Protein AF-0000000067460782 (afdb_homodimer)

InterPro domains:
  IPR000545 Lactalbumin [PR00136] (43-54)
  IPR000545 Lactalbumin [PR00136] (90-101)
  IPR000545 Lactalbumin [PR00136] (111-120)
  IPR000545 Lactalbumin [PR00136] (123-131)
  IPR001916 Glycoside hydrolase, family 22 [PF00062] (37-132)
  IPR001916 Glycoside hydrolase, family 22 [PR00135] (59-75)
  IPR001916 Glycoside hydrolase, family 22 [PR00135] (83-92)
  IPR001916 Glycoside hydrolase, family 22 [PR00135] (93-108)
  IPR001916 Glycoside hydrolase, family 22 [PR00135] (112-123)
  IPR001916 Glycoside hydrolase, family 22 [PS51348] (13-135)
  IPR001916 Glycoside hydrolase, family 22 [PTHR11407] (36-131)
  IPR001916 Glycoside hydrolase, family 22 [SM00263] (33-133)
  IPR019799 Glycoside hydrolase family 22 domain [PS00128] (85-103)
  IPR023346 Lysozyme-like domain superfamily [SSF53955] (36-133)

Radius of gyration: 18.87 Å; Cα contacts (8 Å, |Δi|>4): 427; chains: 2; bounding box: 47×50×51 Å

Secondary structure (DSSP, 8-state):
-----S----HHHHHHHHHHHHHTTT-SSS-THHHHHHHHHHHHHHTT-TT-EEEETTEEEETTTTEETTTT-B-SSSS----TT-SBGGGGGSS--HHHHHHHHHHHHHH-GGGSTTHHHHHSS--GGG-----/-----S----HHHHHHHHHHHHHTTT-SSS-HHHHHHHHHHHHHHHTT-TT-EEEETTEEEETTTTEETTTT-B-SSSS----TT-SBGGGGGSS--HHHHHHHHHHHHHH-GGGSTTHHHHHSS--GGG-----

Organism: Equus caballus (NCBI:txid9796)

Nearest PDB structures (foldseek):
  1a4v-assembly1_A  TM=9.373E-01  e=2.673E-13  Homo sapiens
  1alc-assembly1_A  TM=9.508E-01  e=1.016E-12  Papio cynocephalus
  1hfx-assembly1_A  TM=8.575E-01  e=7.029E-14  Cavia porcellus
  1hmk-assembly1_A  TM=9.147E-01  e=9.000E-13  Capra hircus
  1nhe-assembly1_A  TM=8.795E-01  e=1.080E-12  Mus musculus

Structure (mmCIF, N/CA/C/O backbone):
data_AF-0000000067460782-model_v1
#
loop_
_entity.id
_entity.type
_entity.pdbx_description
1 polymer 'Lactose synthase B protein'
#
loop_
_atom_site.group_PDB
_atom_site.id
_atom_site.type_symbol
_atom_site.label_atom_id
_atom_site.label_alt_id
_atom_site.label_comp_id
_atom_site.label_asym_id
_atom_site.label_entity_id
_atom_site.label_seq_id
_atom_site.pdbx_PDB_ins_code
_atom_site.Cartn_x
_atom_site.Cartn_y
_atom_site.Cartn_z
_atom_site.occupancy
_atom_site.B_iso_or_equiv
_atom_site.auth_seq_id
_atom_site.auth_comp_id
_atom_site.auth_asym_id
_atom_site.auth_atom_id
_atom_site.pdbx_PDB_model_num
ATOM 1 N N . PRO A 1 1 ? -9.766 7.898 -35.844 1 18.77 1 PRO A N 1
ATOM 2 C CA . PRO A 1 1 ? -9.711 8.391 -34.469 1 18.77 1 PRO A CA 1
ATOM 3 C C . PRO A 1 1 ? -8.859 7.512 -33.562 1 18.77 1 PRO A C 1
ATOM 5 O O . PRO A 1 1 ? -9.062 6.297 -33.5 1 18.77 1 PRO A O 1
ATOM 8 N N . SER A 1 2 ? -7.574 7.875 -33.219 1 19.73 2 SER A N 1
ATOM 9 C CA . SER A 1 2 ? -6.406 7.09 -32.844 1 19.73 2 SER A CA 1
ATOM 10 C C . SER A 1 2 ? -6.488 6.652 -31.375 1 19.73 2 SER A C 1
ATOM 12 O O . SER A 1 2 ? -6.641 7.484 -30.484 1 19.73 2 SER A O 1
ATOM 14 N N . VAL A 1 3 ? -6.961 5.582 -31 1 23.2 3 VAL A N 1
ATOM 15 C CA . VAL A 1 3 ? -7.312 5.004 -29.703 1 23.2 3 VAL A CA 1
ATOM 16 C C . VAL A 1 3 ? -6.074 4.945 -28.812 1 23.2 3 VAL A C 1
ATOM 18 O O . VAL A 1 3 ? -5.074 4.316 -29.172 1 23.2 3 VAL A O 1
ATOM 21 N N . ALA A 1 4 ? -5.805 5.957 -28.125 1 26.73 4 ALA A N 1
ATOM 22 C CA . ALA A 1 4 ? -4.543 6.125 -27.406 1 26.73 4 ALA A CA 1
ATOM 23 C C . ALA A 1 4 ? -4.254 4.922 -26.516 1 26.73 4 ALA A C 1
ATOM 25 O O . ALA A 1 4 ? -5.156 4.41 -25.844 1 26.73 4 ALA A O 1
ATOM 26 N N . ALA A 1 5 ? -3.221 4.188 -26.734 1 28.22 5 ALA A N 1
ATOM 27 C CA . ALA A 1 5 ? -2.787 2.879 -26.25 1 28.22 5 ALA A CA 1
ATOM 28 C C . ALA A 1 5 ? -2.623 2.877 -24.734 1 28.22 5 ALA A C 1
ATOM 30 O O . ALA A 1 5 ? -2.205 3.879 -24.141 1 28.22 5 ALA A O 1
ATOM 31 N N . PRO A 1 6 ? -3.385 2.162 -23.969 1 31.03 6 PRO A N 1
ATOM 32 C CA . PRO A 1 6 ? -3.549 2.078 -22.516 1 31.03 6 PRO A CA 1
ATOM 33 C C . PRO A 1 6 ? -2.215 2.035 -21.766 1 31.03 6 PRO A C 1
ATOM 35 O O . PRO A 1 6 ? -2.178 1.728 -20.578 1 31.03 6 PRO A O 1
ATOM 38 N N . GLY A 1 7 ? -1.014 1.985 -22.391 1 29.77 7 GLY A N 1
ATOM 39 C CA . GLY A 1 7 ? 0.342 1.918 -21.875 1 29.77 7 GLY A CA 1
ATOM 40 C C . GLY A 1 7 ? 0.697 3.094 -20.984 1 29.77 7 GLY A C 1
ATOM 41 O O . GLY A 1 7 ? 1.571 3.895 -21.312 1 29.77 7 GLY A O 1
ATOM 42 N N . SER A 1 8 ? -0.201 3.811 -20.469 1 32.78 8 SER A N 1
ATOM 43 C CA . SER A 1 8 ? 0.412 4.961 -19.812 1 32.78 8 SER A CA 1
ATOM 44 C C . SER A 1 8 ? 1.586 4.539 -18.938 1 32.78 8 SER A C 1
ATOM 46 O O . SER A 1 8 ? 1.578 3.447 -18.359 1 32.78 8 SER A O 1
ATOM 48 N N . PRO A 1 9 ? 2.752 5.07 -19.078 1 34.75 9 PRO A N 1
ATOM 49 C CA . PRO A 1 9 ? 4.012 4.738 -18.422 1 34.75 9 PRO A CA 1
ATOM 50 C C . PRO A 1 9 ? 3.816 4.355 -16.953 1 34.75 9 PRO A C 1
ATOM 52 O O . PRO A 1 9 ? 2.906 4.863 -16.297 1 34.75 9 PRO A O 1
ATOM 55 N N . LEU A 1 10 ? 4.09 3.131 -16.562 1 36.31 10 LEU A N 1
ATOM 56 C CA . LEU A 1 10 ? 4.168 2.492 -15.258 1 36.31 10 LEU A CA 1
ATOM 57 C C . LEU A 1 10 ? 4.473 3.516 -14.172 1 36.31 10 LEU A C 1
ATOM 59 O O . LEU A 1 10 ? 5.512 4.18 -14.211 1 36.31 10 LEU A O 1
ATOM 63 N N . ARG A 1 11 ? 3.5 4.07 -13.578 1 40.78 11 ARG A N 1
ATOM 64 C CA . ARG A 1 11 ? 3.58 4.922 -12.398 1 40.78 11 ARG A CA 1
ATOM 65 C C . ARG A 1 11 ? 4.816 4.594 -11.562 1 40.78 11 ARG A C 1
ATOM 67 O O . ARG A 1 11 ? 5.25 5.402 -10.742 1 40.78 11 ARG A O 1
ATOM 74 N N . SER A 1 12 ? 5.219 3.32 -11.578 1 42.22 12 SER A N 1
ATOM 75 C CA . SER A 1 12 ? 6.445 2.967 -10.867 1 42.22 12 SER A CA 1
ATOM 76 C C . SER A 1 12 ? 7.617 3.83 -11.328 1 42.22 12 SER A C 1
ATOM 78 O O . SER A 1 12 ? 8.453 4.234 -10.516 1 42.22 12 SER A O 1
ATOM 80 N N . ALA A 1 13 ? 7.777 3.859 -12.734 1 40.31 13 ALA A N 1
ATOM 81 C CA . ALA A 1 13 ? 8.898 4.633 -13.258 1 40.31 13 ALA A CA 1
ATOM 82 C C . ALA A 1 13 ? 8.836 6.082 -12.781 1 40.31 13 ALA A C 1
ATOM 84 O O . ALA A 1 13 ? 9.867 6.699 -12.5 1 40.31 13 ALA A O 1
ATOM 85 N N . ARG A 1 14 ? 7.73 6.66 -13.086 1 41.94 14 ARG A N 1
ATOM 86 C CA . ARG A 1 14 ? 7.629 8.055 -12.68 1 41.94 14 ARG A CA 1
ATOM 87 C C . ARG A 1 14 ? 8.055 8.234 -11.227 1 41.94 14 ARG A C 1
ATOM 89 O O . ARG A 1 14 ? 8.57 9.289 -10.852 1 41.94 14 ARG A O 1
ATOM 96 N N . TRP A 1 15 ? 7.84 7.16 -10.516 1 48.88 15 TRP A N 1
ATOM 97 C CA . TRP A 1 15 ? 8.094 7.273 -9.086 1 48.88 15 TRP A CA 1
ATOM 98 C C . TRP A 1 15 ? 9.578 7.066 -8.781 1 48.88 15 TRP A C 1
ATOM 100 O O . TRP A 1 15 ? 10.102 7.621 -7.805 1 48.88 15 TRP A O 1
ATOM 110 N N . SER A 1 16 ? 10.219 6.289 -9.68 1 48.62 16 SER A N 1
ATOM 111 C CA . SER A 1 16 ? 11.625 6.113 -9.344 1 48.62 16 SER A CA 1
ATOM 112 C C . SER A 1 16 ? 12.32 7.457 -9.148 1 48.62 16 SER A C 1
ATOM 114 O O . SER A 1 16 ? 13.039 7.656 -8.164 1 48.62 16 SER A O 1
ATOM 116 N N . GLY A 1 17 ? 12.234 8.203 -10.133 1 49 17 GLY A N 1
ATOM 117 C CA . GLY A 1 17 ? 12.914 9.492 -10.039 1 49 17 GLY A CA 1
ATOM 118 C C . GLY A 1 17 ? 12.359 10.383 -8.953 1 49 17 GLY A C 1
ATOM 119 O O . GLY A 1 17 ? 13.117 11.016 -8.211 1 49 17 GLY A O 1
ATOM 120 N N . PHE A 1 18 ? 11.188 10.602 -8.961 1 48.44 18 PHE A N 1
ATOM 121 C CA . PHE A 1 18 ? 10.531 11.398 -7.934 1 48.44 18 PHE A CA 1
ATOM 122 C C . PHE A 1 18 ? 10.867 10.867 -6.543 1 48.44 18 PHE A C 1
ATOM 124 O O . PHE A 1 18 ? 11.117 11.648 -5.621 1 48.44 18 PHE A O 1
ATOM 131 N N . ARG A 1 19 ? 10.953 9.531 -6.41 1 53.34 19 ARG A N 1
ATOM 132 C CA . ARG A 1 19 ? 11.164 8.773 -5.18 1 53.34 19 ARG A CA 1
ATOM 133 C C . ARG A 1 19 ? 12.477 9.164 -4.512 1 53.34 19 ARG A C 1
ATOM 135 O O . ARG A 1 19 ? 12.523 9.367 -3.297 1 53.34 19 ARG A O 1
ATOM 142 N N . CYS A 1 20 ? 13.375 9.055 -5.359 1 59.16 20 CYS A N 1
ATOM 143 C CA . CYS A 1 20 ? 14.711 9.273 -4.805 1 59.16 20 CYS A CA 1
ATOM 144 C C . CYS A 1 20 ? 14.914 10.742 -4.441 1 59.16 20 CYS A C 1
ATOM 146 O O . CYS A 1 20 ? 15.547 11.047 -3.43 1 59.16 20 CYS A O 1
ATOM 148 N N . HIS A 1 21 ? 14.43 11.578 -5.215 1 54.16 21 HIS A N 1
ATOM 149 C CA . HIS A 1 21 ? 14.711 12.992 -4.969 1 54.16 21 HIS A CA 1
ATOM 150 C C . HIS A 1 21 ? 13.914 13.523 -3.787 1 54.16 21 HIS A C 1
ATOM 152 O O . HIS A 1 21 ? 14.438 14.258 -2.955 1 54.16 21 HIS A O 1
ATOM 158 N N . HIS A 1 22 ? 12.758 13.117 -3.705 1 54.09 22 HIS A N 1
ATOM 159 C CA . HIS A 1 22 ? 11.883 13.773 -2.742 1 54.09 22 HIS A CA 1
ATOM 160 C C . HIS A 1 22 ? 12.039 13.164 -1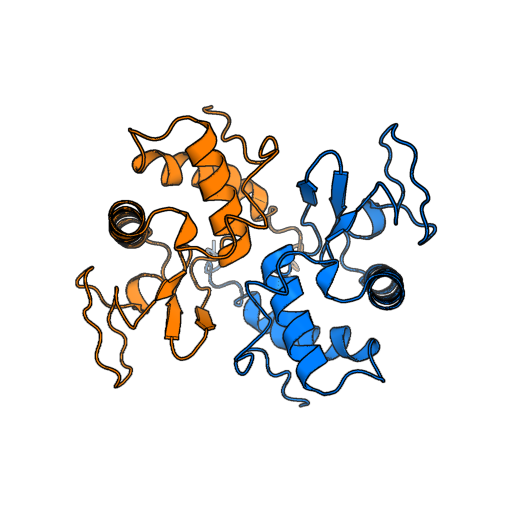.351 1 54.09 22 HIS A C 1
ATOM 162 O O . HIS A 1 22 ? 11.75 13.82 -0.348 1 54.09 22 HIS A O 1
ATOM 168 N N . TRP A 1 23 ? 12.5 11.953 -1.35 1 55.94 23 TRP A N 1
ATOM 169 C CA . TRP A 1 23 ? 12.695 11.398 -0.015 1 55.94 23 TRP A CA 1
ATOM 170 C C . TRP A 1 23 ? 14.016 11.875 0.587 1 55.94 23 TRP A C 1
ATOM 172 O O . TRP A 1 23 ? 14.188 11.859 1.808 1 55.94 23 TRP A O 1
ATOM 182 N N . THR A 1 24 ? 14.945 12.227 -0.243 1 49.72 24 THR A N 1
ATOM 183 C CA . THR A 1 24 ? 16.25 12.625 0.267 1 49.72 24 THR A CA 1
ATOM 184 C C . THR A 1 24 ? 16.125 13.781 1.246 1 49.72 24 THR A C 1
ATOM 186 O O . THR A 1 24 ? 17.078 14.109 1.962 1 49.72 24 THR A O 1
ATOM 189 N N . ALA A 1 25 ? 15.234 14.508 1.032 1 41.88 25 ALA A N 1
ATOM 190 C CA . ALA A 1 25 ? 15.328 15.711 1.862 1 41.88 25 ALA A CA 1
ATOM 191 C C . ALA A 1 25 ? 15.391 15.344 3.344 1 41.88 25 ALA A C 1
ATOM 193 O O . ALA A 1 25 ? 15.711 16.188 4.184 1 41.88 25 ALA A O 1
ATOM 194 N N . SER A 1 26 ? 14.727 14.352 3.748 1 45 26 SER A N 1
ATOM 195 C CA . SER A 1 26 ? 14.57 14.422 5.199 1 45 26 SER A CA 1
ATOM 196 C C . SER A 1 26 ? 15.844 13.992 5.914 1 45 26 SER A C 1
ATOM 198 O O . SER A 1 26 ? 16.281 14.641 6.867 1 45 26 SER A O 1
ATOM 200 N N . SER A 1 27 ? 16.078 12.562 6.234 1 44.72 27 SER A N 1
ATOM 201 C CA . SER A 1 27 ? 16.812 12.219 7.449 1 44.72 27 SER A CA 1
ATOM 202 C C . SER A 1 27 ? 18.328 12.328 7.238 1 44.72 27 SER A C 1
ATOM 204 O O . SER A 1 27 ? 18.922 11.5 6.559 1 44.72 27 SER A O 1
ATOM 206 N N . SER A 1 28 ? 18.812 13.398 7.156 1 44.22 28 SER A N 1
ATOM 207 C CA . SER A 1 28 ? 20.266 13.5 7.352 1 44.22 28 SER A CA 1
ATOM 208 C C . SER A 1 28 ? 20.766 12.414 8.297 1 44.22 28 SER A C 1
ATOM 210 O O . SER A 1 28 ? 21.953 12.078 8.289 1 44.22 28 SER A O 1
ATOM 212 N N . ARG A 1 29 ? 20.094 12.234 9.352 1 43.66 29 ARG A N 1
ATOM 213 C CA . ARG A 1 29 ? 20.766 11.453 10.383 1 43.66 29 ARG A CA 1
ATOM 214 C C . ARG A 1 29 ? 20.609 9.953 10.117 1 43.66 29 ARG A C 1
ATOM 216 O O . ARG A 1 29 ? 21.219 9.133 10.812 1 43.66 29 ARG A O 1
ATOM 223 N N . SER A 1 30 ? 19.547 9.492 9.422 1 49.25 30 SER A N 1
ATOM 224 C CA . SER A 1 30 ? 19.422 8.039 9.344 1 49.25 30 SER A CA 1
ATOM 225 C C . SER A 1 30 ? 19.969 7.512 8.016 1 49.25 30 SER A C 1
ATOM 227 O O . SER A 1 30 ? 19.891 8.195 6.992 1 49.25 30 SER A O 1
ATOM 229 N N . GLY A 1 31 ? 21.016 6.691 7.945 1 52.94 31 GLY A N 1
ATOM 230 C CA . GLY A 1 31 ? 21.766 6.023 6.891 1 52.94 31 GLY A CA 1
ATOM 231 C C . GLY A 1 31 ? 20.891 5.645 5.703 1 52.94 31 GLY A C 1
ATOM 232 O O . GLY A 1 31 ? 19.672 5.812 5.734 1 52.94 31 GLY A O 1
ATOM 233 N N . PRO A 1 32 ? 21.594 5.402 4.535 1 55.12 32 PRO A N 1
ATOM 234 C CA . PRO A 1 32 ? 21 4.969 3.273 1 55.12 32 PRO A CA 1
ATOM 235 C C . PRO A 1 32 ? 19.812 4.023 3.475 1 55.12 32 PRO A C 1
ATOM 237 O O . PRO A 1 32 ? 18.844 4.082 2.725 1 55.12 32 PRO A O 1
ATOM 240 N N . LYS A 1 33 ? 19.781 3.184 4.414 1 59.44 33 LYS A N 1
ATOM 241 C CA . LYS A 1 33 ? 18.703 2.238 4.711 1 59.44 33 LYS A CA 1
ATOM 242 C C . LYS A 1 33 ? 17.406 2.969 5.035 1 59.44 33 LYS A C 1
ATOM 244 O O . LYS A 1 33 ? 16.328 2.508 4.672 1 59.44 33 LYS A O 1
ATOM 249 N N . ARG A 1 34 ? 17.641 4.184 5.316 1 70.31 34 ARG A N 1
ATOM 250 C CA . ARG A 1 34 ? 16.469 4.906 5.785 1 70.31 34 ARG A CA 1
ATOM 251 C C . ARG A 1 34 ? 15.648 5.441 4.609 1 70.31 34 ARG A C 1
ATOM 253 O O . ARG A 1 34 ? 14.422 5.453 4.66 1 70.31 34 ARG A O 1
ATOM 260 N N . LYS A 1 35 ? 16.281 5.598 3.557 1 81.44 35 LYS A N 1
ATOM 261 C CA . LYS A 1 35 ? 15.57 6.133 2.395 1 81.44 35 LYS A CA 1
ATOM 262 C C . LYS A 1 35 ? 14.719 5.055 1.729 1 81.44 35 LYS A C 1
ATOM 264 O O . LYS A 1 35 ? 13.555 5.297 1.396 1 81.44 35 LYS A O 1
ATOM 269 N N . GLU A 1 36 ? 15.328 3.912 1.596 1 85.5 36 GLU A N 1
ATOM 270 C CA . GLU A 1 36 ? 14.602 2.803 0.98 1 85.5 36 GLU A CA 1
ATOM 271 C C . GLU A 1 36 ? 13.375 2.42 1.801 1 85.5 36 GLU A C 1
ATOM 273 O O . GLU A 1 36 ? 12.328 2.082 1.242 1 85.5 36 GLU A O 1
ATOM 278 N N . GLU A 1 37 ? 13.523 2.488 3.117 1 89.06 37 GLU A N 1
ATOM 279 C CA . GLU A 1 37 ? 12.391 2.209 4 1 89.06 37 GLU A CA 1
ATOM 280 C C . GLU A 1 37 ? 11.258 3.201 3.773 1 89.06 37 GLU A C 1
ATOM 282 O O . GLU A 1 37 ? 10.086 2.818 3.76 1 89.06 37 GLU A O 1
ATOM 287 N N . GLY A 1 38 ? 11.672 4.445 3.588 1 88.75 38 GLY A N 1
ATOM 288 C CA . GLY A 1 38 ? 10.672 5.473 3.352 1 88.75 38 GLY A CA 1
ATOM 289 C C . GLY A 1 38 ? 9.914 5.281 2.051 1 88.75 38 GLY A C 1
ATOM 290 O O . GLY A 1 38 ? 8.68 5.344 2.027 1 88.75 38 GLY A O 1
ATOM 291 N N . ILE A 1 39 ? 10.609 5.016 1.019 1 88.06 39 ILE A N 1
ATOM 292 C CA . ILE A 1 39 ? 10.016 4.848 -0.304 1 88.06 39 ILE A CA 1
ATOM 293 C C . ILE A 1 39 ? 9.062 3.652 -0.294 1 88.06 39 ILE A C 1
ATOM 295 O O . ILE A 1 39 ? 7.93 3.75 -0.766 1 88.06 39 ILE A O 1
ATOM 299 N N . CYS A 1 40 ? 9.57 2.596 0.23 1 89.88 40 CYS A N 1
ATOM 300 C CA . CYS A 1 40 ? 8.734 1.409 0.388 1 89.88 40 CYS A CA 1
ATOM 301 C C . CYS A 1 40 ? 7.484 1.725 1.197 1 89.88 40 CYS A C 1
ATOM 303 O O . CYS A 1 40 ? 6.375 1.359 0.8 1 89.88 40 CYS A O 1
ATOM 305 N N . THR A 1 41 ? 7.695 2.379 2.312 1 93.31 41 THR A N 1
ATOM 306 C CA . THR A 1 41 ? 6.602 2.699 3.225 1 93.31 41 THR A CA 1
ATOM 307 C C . THR A 1 41 ? 5.555 3.568 2.529 1 93.31 41 THR A C 1
ATOM 309 O O . THR A 1 41 ? 4.352 3.32 2.654 1 93.31 41 THR A O 1
ATOM 312 N N . ILE A 1 42 ? 5.918 4.574 1.737 1 91.81 42 ILE A N 1
ATOM 313 C CA . ILE A 1 42 ? 4.992 5.453 1.035 1 91.81 42 ILE A CA 1
ATOM 314 C C . ILE A 1 42 ? 4.234 4.66 -0.028 1 91.81 42 ILE A C 1
ATOM 316 O O . ILE A 1 42 ? 3.031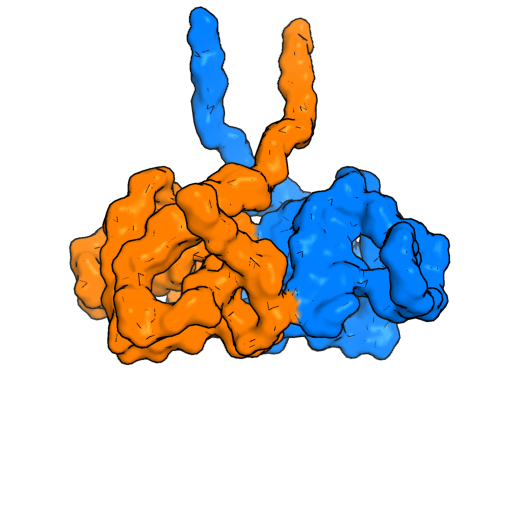 4.855 -0.212 1 91.81 42 ILE A O 1
ATOM 320 N N . PHE A 1 43 ? 4.941 3.789 -0.696 1 90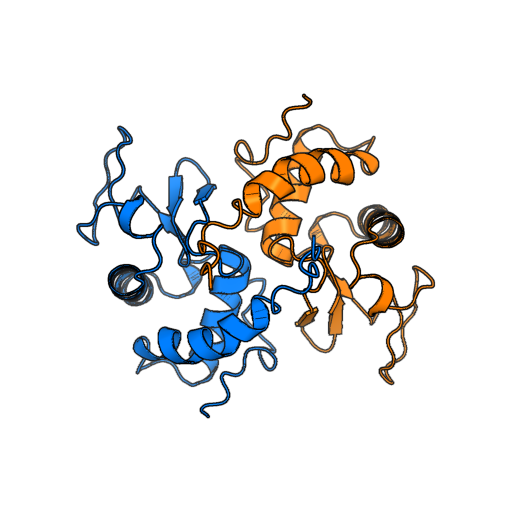.44 43 PHE A N 1
ATOM 321 C CA . PHE A 1 43 ? 4.281 2.934 -1.672 1 90.44 43 PHE A CA 1
ATOM 322 C C . PHE A 1 43 ? 3.119 2.182 -1.032 1 90.44 43 PHE A C 1
ATOM 324 O O . PHE A 1 43 ? 1.995 2.217 -1.538 1 90.44 43 PHE A O 1
ATOM 331 N N . HIS A 1 44 ? 3.365 1.575 0.056 1 93.81 44 HIS A N 1
ATOM 332 C CA . HIS A 1 44 ? 2.35 0.734 0.678 1 93.81 44 HIS A CA 1
ATOM 333 C C . HIS A 1 44 ? 1.348 1.571 1.466 1 93.81 44 HIS A C 1
ATOM 335 O O . HIS A 1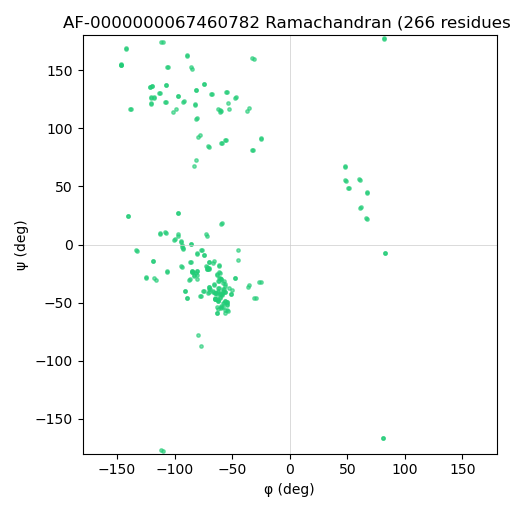 44 ? 0.313 1.062 1.901 1 93.81 44 HIS A O 1
ATOM 341 N N . SER A 1 45 ? 1.61 2.838 1.602 1 94 45 SER A N 1
ATOM 342 C CA . SER A 1 45 ? 0.688 3.707 2.326 1 94 45 SER A CA 1
ATOM 343 C C . SER A 1 45 ? -0.334 4.336 1.386 1 94 45 SER A C 1
ATOM 345 O O . SER A 1 45 ? -1.52 4.418 1.714 1 94 45 SER A O 1
ATOM 347 N N . SER A 1 46 ? 0.107 4.73 0.221 1 92.19 46 SER A N 1
ATOM 348 C CA . SER A 1 46 ? -0.762 5.535 -0.631 1 92.19 46 SER A CA 1
ATOM 349 C C . SER A 1 46 ? -0.765 5.016 -2.064 1 92.19 46 SER A C 1
ATOM 351 O O . SER A 1 46 ? -1.502 5.523 -2.914 1 92.19 46 SER A O 1
ATOM 353 N N . GLY A 1 47 ? 0.056 4.023 -2.338 1 87.81 47 GLY A N 1
ATOM 354 C CA . GLY A 1 47 ? 0.212 3.596 -3.719 1 87.81 47 GLY A CA 1
ATOM 355 C C . GLY A 1 47 ? 0.864 4.645 -4.598 1 87.81 47 GLY A C 1
ATOM 356 O O . GLY A 1 47 ? 0.63 4.68 -5.809 1 87.81 47 GLY A O 1
ATOM 357 N N . TYR A 1 48 ? 1.597 5.551 -4.004 1 87.62 48 TYR A N 1
ATOM 358 C CA . TYR A 1 48 ? 2.268 6.656 -4.68 1 87.62 48 TYR A CA 1
ATOM 359 C C . TYR A 1 48 ? 1.258 7.566 -5.367 1 87.62 48 TYR A C 1
ATOM 361 O O . TYR A 1 48 ? 1.55 8.148 -6.414 1 87.62 48 TYR A O 1
ATOM 369 N N . ASP A 1 49 ? 0.147 7.645 -4.789 1 86.25 49 ASP A N 1
ATOM 370 C CA . ASP A 1 49 ? -0.896 8.516 -5.32 1 86.25 49 ASP A CA 1
ATOM 371 C C . ASP A 1 49 ? -1.08 9.75 -4.441 1 86.25 49 ASP A C 1
ATOM 373 O O . ASP A 1 49 ? -1.4 9.633 -3.256 1 86.25 49 ASP A O 1
ATOM 377 N N . THR A 1 50 ? -0.92 10.922 -5.051 1 90.12 50 THR A N 1
ATOM 378 C CA . THR A 1 50 ? -0.953 12.18 -4.309 1 90.12 50 THR A CA 1
ATOM 379 C C . THR A 1 50 ? -2.383 12.539 -3.912 1 90.12 50 THR A C 1
ATOM 381 O O . THR A 1 50 ? -2.6 13.422 -3.082 1 90.12 50 THR A O 1
ATOM 384 N N . GLN A 1 51 ? -3.35 11.844 -4.395 1 91.62 51 GLN A N 1
ATOM 385 C CA . GLN A 1 51 ? -4.746 12.172 -4.117 1 91.62 51 GLN A CA 1
ATOM 386 C C . GLN A 1 51 ? -5.406 11.102 -3.262 1 91.62 51 GLN A C 1
ATOM 388 O O . GLN A 1 51 ? -6.629 11.094 -3.1 1 91.62 51 GLN A O 1
ATOM 393 N N . THR A 1 52 ? -4.605 10.211 -2.783 1 91.75 52 THR A N 1
ATOM 394 C CA . THR A 1 52 ? -5.129 9.102 -1.993 1 91.75 52 THR A CA 1
ATOM 395 C C . THR A 1 52 ? -5.691 9.609 -0.665 1 91.75 52 THR A C 1
ATOM 397 O O . THR A 1 52 ? -5.047 10.398 0.026 1 91.75 52 THR A O 1
ATOM 400 N N . ILE A 1 53 ? -6.914 9.195 -0.361 1 92.5 53 ILE A N 1
ATOM 401 C CA . ILE A 1 53 ? -7.559 9.438 0.925 1 92.5 53 ILE A CA 1
ATOM 402 C C . ILE A 1 53 ? -7.918 8.109 1.584 1 92.5 53 ILE A C 1
ATOM 404 O O . ILE A 1 53 ? -8.594 7.273 0.978 1 92.5 53 ILE A O 1
ATOM 408 N N . VAL A 1 54 ? -7.383 7.879 2.775 1 92.5 54 VAL A N 1
ATOM 409 C CA . VAL A 1 54 ? -7.68 6.656 3.516 1 92.5 54 VAL A CA 1
ATOM 410 C C . VAL A 1 54 ? -8.305 7.008 4.863 1 92.5 54 VAL A C 1
ATOM 412 O O . VAL A 1 54 ? -7.773 7.832 5.609 1 92.5 54 VAL A O 1
ATOM 415 N N . LYS A 1 55 ? -9.453 6.453 5.141 1 89.06 55 LYS A N 1
ATOM 416 C CA . LYS A 1 55 ? -10.078 6.578 6.457 1 89.06 55 LYS A CA 1
ATOM 417 C C . LYS A 1 55 ? -9.672 5.43 7.371 1 89.06 55 LYS A C 1
ATOM 419 O O . LYS A 1 55 ? -9.773 4.262 6.992 1 89.06 55 LYS A O 1
ATOM 424 N N . ASN A 1 56 ? -9.109 5.816 8.516 1 83.25 56 ASN A N 1
ATOM 425 C CA . ASN A 1 56 ? -8.602 4.828 9.461 1 83.25 56 ASN A CA 1
ATOM 426 C C . ASN A 1 56 ? -8.93 5.207 10.898 1 83.25 56 ASN A C 1
ATOM 428 O O . ASN A 1 56 ? -8.414 6.199 11.422 1 83.25 56 ASN A O 1
ATOM 432 N N . ASN A 1 57 ? -9.719 4.352 11.492 1 81.25 57 ASN A N 1
ATOM 433 C CA . ASN A 1 57 ? -10.008 4.496 12.914 1 81.25 57 ASN A CA 1
ATOM 434 C C . ASN A 1 57 ? -10.453 5.91 13.258 1 81.25 57 ASN A C 1
ATOM 436 O O . ASN A 1 57 ? -9.898 6.539 14.164 1 81.25 57 ASN A O 1
ATOM 440 N N . GLY A 1 58 ? -11.406 6.492 12.516 1 82.62 58 GLY A N 1
ATOM 441 C CA . GLY A 1 58 ? -11.984 7.793 12.812 1 82.62 58 GLY A CA 1
ATOM 442 C C . GLY A 1 58 ? -11.141 8.945 12.305 1 82.62 58 GLY A C 1
ATOM 443 O O . GLY A 1 58 ? -11.516 10.109 12.453 1 82.62 58 GLY A O 1
ATOM 444 N N . LYS A 1 59 ? -10.047 8.594 11.852 1 90.12 59 LYS A N 1
ATOM 445 C CA . LYS A 1 59 ? -9.211 9.617 11.234 1 90.12 59 LYS A CA 1
ATOM 446 C C . LYS A 1 59 ? -9.203 9.469 9.711 1 90.12 59 LYS A C 1
ATOM 448 O O . LYS A 1 59 ? -9.469 8.391 9.18 1 90.12 59 LYS A O 1
ATOM 453 N N . THR A 1 60 ? -8.969 10.625 9.125 1 93.06 60 THR A N 1
ATOM 454 C CA . THR A 1 60 ? -8.758 10.617 7.684 1 93.06 60 THR A CA 1
ATOM 455 C C . THR A 1 60 ? -7.328 11.008 7.336 1 93.06 60 THR A C 1
ATOM 457 O O . THR A 1 60 ? -6.801 11.992 7.867 1 93.06 60 THR A O 1
ATOM 460 N N . GLU A 1 61 ? -6.72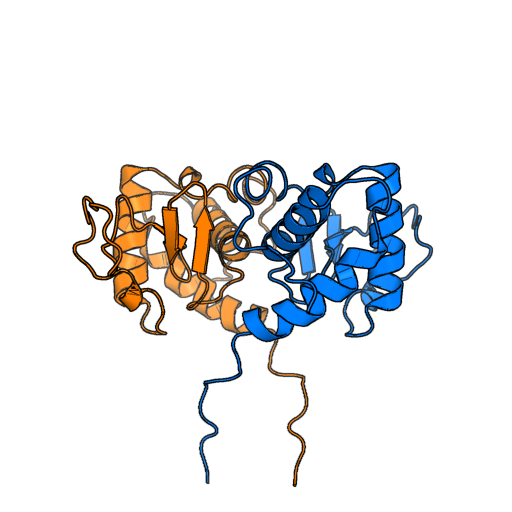7 10.156 6.484 1 95.5 61 GLU A N 1
ATOM 461 C CA . GLU A 1 61 ? -5.352 10.383 6.051 1 95.5 61 GLU A CA 1
ATOM 462 C C . GLU A 1 61 ? -5.305 10.836 4.594 1 95.5 61 GLU A C 1
ATOM 464 O O . GLU A 1 61 ? -6.059 10.344 3.756 1 95.5 61 GLU A O 1
ATOM 469 N N . TYR A 1 62 ? -4.43 11.852 4.398 1 95.75 62 TYR A N 1
ATOM 470 C CA . TYR A 1 62 ? -4.508 12.547 3.119 1 95.75 62 TYR A CA 1
ATOM 471 C C . TYR A 1 62 ? -3.18 12.477 2.375 1 95.75 62 TYR A C 1
ATOM 473 O O . TYR A 1 62 ? -2.115 12.641 2.975 1 95.75 62 TYR A O 1
ATOM 481 N N . GLY A 1 63 ? -3.291 12.18 1.043 1 94.31 63 GLY A N 1
ATOM 482 C CA . GLY A 1 63 ? -2.209 12.43 0.104 1 94.31 63 GLY A CA 1
ATOM 483 C C . GLY A 1 63 ? -1.144 11.352 0.121 1 94.31 63 GLY A C 1
ATOM 484 O O . GLY A 1 63 ? -1.365 10.258 0.651 1 94.31 63 GLY A O 1
ATOM 485 N N . LEU A 1 64 ? -0.045 11.68 -0.498 1 93.12 64 LEU A N 1
ATOM 486 C CA . LEU A 1 64 ? 1.087 10.789 -0.717 1 93.12 64 LEU A CA 1
ATOM 487 C C . LEU A 1 64 ? 1.604 10.234 0.606 1 93.12 64 LEU A C 1
ATOM 489 O O . LEU A 1 64 ? 1.837 9.031 0.73 1 93.12 64 LEU A O 1
ATOM 493 N N . PHE A 1 65 ? 1.651 11.125 1.639 1 95.31 65 PHE A N 1
ATOM 494 C CA . PHE A 1 65 ? 2.271 10.742 2.9 1 95.31 65 PHE A CA 1
ATOM 495 C C . PHE A 1 65 ? 1.212 10.352 3.928 1 95.31 65 PHE A C 1
ATOM 497 O O . PHE A 1 65 ? 1.537 10.047 5.078 1 95.31 65 PHE A O 1
ATOM 504 N N . GLN A 1 66 ? -0.001 10.336 3.5 1 96.12 66 GLN A N 1
ATOM 505 C CA . GLN A 1 66 ? -1.078 9.891 4.379 1 96.12 66 GLN A CA 1
ATOM 506 C C . GLN A 1 66 ? -0.987 10.57 5.742 1 96.12 66 GLN A C 1
ATOM 508 O O . GLN A 1 66 ? -0.834 9.898 6.766 1 96.12 66 GLN A O 1
ATOM 513 N N . ILE A 1 67 ? -1.212 11.844 5.715 1 96.81 67 ILE A N 1
ATOM 514 C CA . ILE A 1 67 ? -1.143 12.68 6.91 1 96.81 67 ILE A CA 1
ATOM 515 C C . ILE A 1 67 ? -2.545 12.883 7.477 1 96.81 67 ILE A C 1
ATOM 517 O O . ILE A 1 67 ? -3.455 13.312 6.762 1 96.81 67 ILE A O 1
ATOM 521 N N . ASN A 1 68 ? -2.703 12.602 8.758 1 95.56 68 ASN A N 1
ATOM 522 C CA . ASN A 1 68 ? -4.066 12.516 9.273 1 95.56 68 ASN A CA 1
ATOM 523 C C . ASN A 1 68 ? -4.574 13.867 9.758 1 95.56 68 ASN A C 1
ATOM 525 O O . ASN A 1 68 ? -3.777 14.742 10.102 1 95.56 68 ASN A O 1
ATOM 529 N N . ASN A 1 69 ? -5.879 13.969 9.906 1 96.06 69 ASN A N 1
ATOM 530 C CA . ASN A 1 69 ? -6.562 15.211 10.227 1 96.06 69 ASN A CA 1
ATOM 531 C C . ASN A 1 69 ? -6.781 15.367 11.734 1 96.06 69 ASN A C 1
ATOM 533 O O . ASN A 1 69 ? -7.32 16.375 12.188 1 96.06 69 ASN A O 1
ATOM 537 N N . LYS A 1 70 ? -6.395 14.461 12.539 1 93.31 70 LYS A N 1
ATOM 538 C CA . LYS A 1 70 ? -6.617 14.578 13.977 1 93.31 70 LYS A CA 1
ATOM 539 C C . LYS A 1 70 ? -5.477 15.336 14.648 1 93.31 70 LYS A C 1
ATOM 541 O O . LYS A 1 70 ? -5.695 16.047 15.625 1 93.31 70 LYS A O 1
ATOM 546 N N . MET A 1 71 ? -4.281 15.18 14.031 1 94.81 71 MET A N 1
ATOM 547 C CA . MET A 1 71 ? -3.123 15.742 14.719 1 94.81 71 MET A CA 1
ATOM 548 C C . MET A 1 71 ? -2.367 16.703 13.82 1 94.81 71 MET A C 1
ATOM 550 O O . MET A 1 71 ? -1.834 17.719 14.289 1 94.81 71 MET A O 1
ATOM 554 N N . TRP A 1 72 ? -2.396 16.562 12.586 1 97.19 72 TRP A N 1
ATOM 555 C CA . TRP A 1 72 ? -1.321 17.156 11.805 1 97.19 72 TRP A CA 1
ATOM 556 C C . TRP A 1 72 ? -1.862 18.219 10.852 1 97.19 72 TRP A C 1
ATOM 558 O O . TRP A 1 72 ? -1.166 19.188 10.531 1 97.19 72 TRP A O 1
ATOM 568 N N . CYS A 1 73 ? -3.066 18.094 10.414 1 97.25 73 CYS A N 1
ATOM 569 C CA . CYS A 1 73 ? -3.707 19.062 9.516 1 97.25 73 CYS A CA 1
ATOM 570 C C . CYS A 1 73 ? -5.18 19.234 9.867 1 97.25 73 CYS A C 1
ATOM 572 O O . CYS A 1 73 ? -5.715 18.5 10.703 1 97.25 73 CYS A O 1
ATOM 574 N N . ARG A 1 74 ? -5.812 20.266 9.266 1 94.94 74 ARG A N 1
ATOM 575 C CA . ARG A 1 74 ? -7.219 20.531 9.539 1 94.94 74 ARG A CA 1
ATOM 576 C C . ARG A 1 74 ? -8.062 20.391 8.273 1 94.94 74 ARG A C 1
ATOM 578 O O . ARG A 1 74 ? 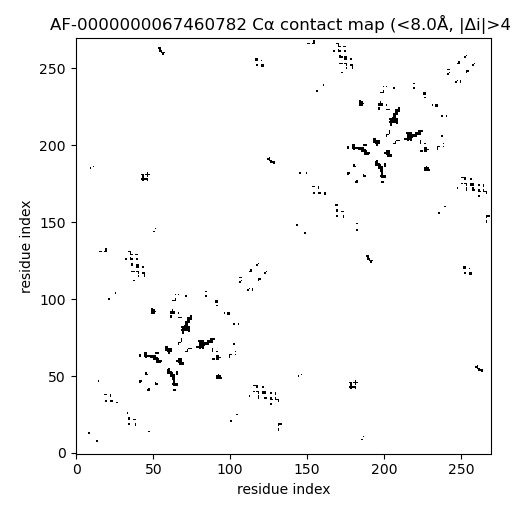-7.668 20.875 7.203 1 94.94 74 ARG A O 1
ATOM 585 N N . ASP A 1 75 ? -9.047 19.609 8.422 1 91.94 75 ASP A N 1
ATOM 586 C CA . ASP A 1 75 ? -10.008 19.531 7.328 1 91.94 75 ASP A CA 1
ATOM 587 C C . ASP A 1 75 ? -11.352 20.141 7.734 1 91.94 75 ASP A C 1
ATOM 589 O O . ASP A 1 75 ? -11.461 20.766 8.789 1 91.94 75 ASP A O 1
ATOM 593 N N . ASN A 1 76 ? -12.203 20.203 6.746 1 81 76 ASN A N 1
ATOM 594 C CA . ASN A 1 76 ? -13.469 20.875 6.992 1 81 76 ASN A CA 1
ATOM 595 C C . ASN A 1 76 ? -14.383 20.047 7.887 1 81 76 ASN A C 1
ATOM 597 O O . ASN A 1 76 ? -15.547 20.391 8.102 1 81 76 ASN A O 1
ATOM 601 N N . GLN A 1 77 ? -13.75 19.062 8.344 1 69.5 77 GLN A N 1
ATOM 602 C CA . GLN A 1 77 ? -14.57 18.234 9.227 1 69.5 77 GLN A CA 1
ATOM 603 C C . GLN A 1 77 ? -14.547 18.766 10.656 1 69.5 77 GLN A C 1
ATOM 605 O O . GLN A 1 77 ? -13.688 19.578 11.008 1 69.5 77 GLN A O 1
ATOM 610 N N . ILE A 1 78 ? -15.586 18.5 11.359 1 60.09 78 ILE A N 1
ATOM 611 C CA . ILE A 1 78 ? -15.977 19.094 12.633 1 60.09 78 ILE A CA 1
ATOM 612 C C . ILE A 1 78 ? -14.969 18.688 13.711 1 60.09 78 ILE A C 1
ATOM 614 O O . ILE A 1 78 ? -14.828 19.391 14.719 1 60.09 78 ILE A O 1
ATOM 618 N N . LEU A 1 79 ? -14.242 17.766 13.461 1 65 79 LEU A N 1
ATOM 619 C CA . LEU A 1 79 ? -13.477 17.297 14.609 1 65 79 LEU A CA 1
ATOM 620 C C . LEU A 1 79 ? -12.25 18.188 14.836 1 65 79 LEU A C 1
ATOM 622 O O . LEU A 1 79 ? -11.641 18.672 13.875 1 65 79 LEU A O 1
ATOM 626 N N . PRO A 1 80 ? -12.125 18.531 16.078 1 81.06 80 PRO A N 1
ATOM 627 C CA . PRO A 1 80 ? -10.953 19.312 16.453 1 81.06 80 PRO A CA 1
ATOM 628 C C . PRO A 1 80 ? -9.641 18.656 16.062 1 81.06 80 PRO A C 1
ATOM 630 O O . PRO A 1 80 ? -9.523 17.422 16.109 1 81.06 80 PRO A O 1
ATOM 633 N N . SER A 1 81 ? -8.758 19.406 15.438 1 87.69 81 SER A N 1
ATOM 634 C CA . SER A 1 81 ? -7.402 18.984 15.086 1 87.69 81 SER A CA 1
ATOM 635 C C . SER A 1 81 ? -6.355 19.859 15.75 1 87.69 81 SER A C 1
ATOM 637 O O . SER A 1 81 ? -6.531 21.078 15.844 1 87.69 81 SER A O 1
ATOM 639 N N . ARG A 1 82 ? -5.285 19.281 16.312 1 92.19 82 ARG A N 1
ATOM 640 C CA . ARG A 1 82 ? -4.16 20.078 16.797 1 92.19 82 ARG A CA 1
ATOM 641 C C . ARG A 1 82 ? -3.48 20.828 15.648 1 92.19 82 ARG A C 1
ATOM 643 O O . ARG A 1 82 ? -2.861 21.875 15.867 1 92.19 82 ARG A O 1
ATOM 650 N N . ASN A 1 83 ? -3.574 20.328 14.461 1 96.31 83 ASN A N 1
ATOM 651 C CA . ASN A 1 83 ? -3.047 20.953 13.25 1 96.31 83 ASN A CA 1
ATOM 652 C C . ASN A 1 83 ? -1.597 21.391 13.43 1 96.31 83 ASN A C 1
ATOM 654 O O . ASN A 1 83 ? -1.258 22.547 13.18 1 96.31 83 ASN A O 1
ATOM 658 N N . ILE A 1 84 ? -0.753 20.469 13.82 1 97.25 84 ILE A N 1
ATOM 659 C CA . ILE A 1 84 ? 0.644 20.734 14.141 1 97.25 84 ILE A CA 1
ATOM 660 C C . ILE A 1 84 ? 1.352 21.312 12.922 1 97.25 84 ILE A C 1
ATOM 662 O O . ILE A 1 84 ? 2.24 22.156 13.047 1 97.25 84 ILE A O 1
ATOM 666 N N . CYS A 1 85 ? 0.946 20.984 11.773 1 97.75 85 CYS A N 1
ATOM 667 C CA . CYS A 1 85 ? 1.587 21.469 10.562 1 97.75 85 CYS A CA 1
ATOM 668 C C . CYS A 1 85 ? 1.012 22.812 10.148 1 97.75 85 CYS A C 1
ATOM 670 O O . CYS A 1 85 ? 1.563 23.484 9.273 1 97.75 85 CYS A O 1
ATOM 672 N N . GLY A 1 86 ? -0.146 23.25 10.672 1 96.38 86 GLY A N 1
ATOM 673 C CA . GLY A 1 86 ? -0.737 24.531 10.375 1 96.38 86 GLY A CA 1
ATOM 674 C C . GLY A 1 86 ? -1.21 24.656 8.938 1 96.38 86 GLY A C 1
ATOM 675 O O . GLY A 1 86 ? -0.985 25.688 8.289 1 96.38 86 GLY A O 1
ATOM 676 N N . ILE A 1 87 ? -1.84 23.641 8.531 1 97.06 87 ILE A N 1
ATOM 677 C CA . ILE A 1 87 ? -2.193 23.609 7.113 1 97.06 87 ILE A CA 1
ATOM 678 C C . ILE A 1 87 ? -3.525 22.891 6.93 1 97.06 87 ILE A C 1
ATOM 680 O O . ILE A 1 87 ? -3.928 22.094 7.781 1 97.06 87 ILE A O 1
ATOM 684 N N . SER A 1 88 ? -4.238 23.234 5.801 1 96.56 88 SER A N 1
ATOM 685 C CA . SER A 1 88 ? -5.426 22.469 5.434 1 96.56 88 SER A CA 1
ATOM 686 C C . SER A 1 88 ? -5.047 21.109 4.844 1 96.56 88 SER A C 1
ATOM 688 O O . SER A 1 88 ? -4.133 21.016 4.02 1 96.56 88 SER A O 1
ATOM 690 N N . CYS A 1 89 ? -5.777 20.047 5.223 1 97.12 89 CYS A N 1
ATOM 691 C CA . CYS A 1 89 ? -5.477 18.703 4.738 1 97.12 89 CYS A CA 1
ATOM 692 C C . CYS A 1 89 ? -5.605 18.625 3.221 1 97.12 89 CYS A C 1
ATOM 694 O O . CYS A 1 89 ? -4.922 17.844 2.572 1 97.12 89 CYS A O 1
ATOM 696 N N . ASN A 1 90 ? -6.492 19.484 2.619 1 96 90 ASN A N 1
ATOM 697 C CA . ASN A 1 90 ? -6.699 19.5 1.175 1 96 90 ASN A CA 1
ATOM 698 C C . ASN A 1 90 ? -5.418 19.844 0.428 1 96 90 ASN A C 1
ATOM 700 O O . ASN A 1 90 ? -5.273 19.531 -0.754 1 96 90 ASN A O 1
ATOM 704 N N . LYS A 1 91 ? -4.551 20.484 1.026 1 96.88 91 LYS A N 1
ATOM 705 C CA . LYS A 1 91 ? -3.295 20.875 0.39 1 96.88 91 LYS A CA 1
ATOM 706 C C . LYS A 1 91 ? -2.4 19.672 0.146 1 96.88 91 LYS A C 1
ATOM 708 O O . LYS A 1 91 ? -1.436 19.734 -0.618 1 96.88 91 LYS A O 1
ATOM 713 N N . PHE A 1 92 ? -2.684 18.547 0.767 1 96.75 92 PHE A N 1
ATOM 714 C CA . PHE A 1 92 ? -1.917 17.312 0.561 1 96.75 92 PHE A CA 1
ATOM 715 C C . PHE A 1 92 ? -2.441 16.547 -0.645 1 96.75 92 PHE A C 1
ATOM 717 O O . PHE A 1 92 ? -1.873 15.523 -1.028 1 96.75 92 PHE A O 1
ATOM 724 N N . LEU A 1 93 ? -3.494 17.094 -1.328 1 95.19 93 LEU A N 1
ATOM 725 C CA . LEU A 1 93 ? -4.152 16.328 -2.389 1 95.19 93 LEU A CA 1
ATOM 726 C C . LEU A 1 93 ? -3.812 16.906 -3.758 1 95.19 93 LEU A C 1
ATOM 728 O O . LEU A 1 93 ? -4.422 16.531 -4.762 1 95.19 93 LEU A O 1
ATOM 732 N N . ASP A 1 94 ? -2.887 17.781 -3.814 1 91.56 94 ASP A N 1
ATOM 733 C CA . ASP A 1 94 ? -2.453 18.312 -5.102 1 91.56 94 ASP A CA 1
ATOM 734 C C . ASP A 1 94 ? -1.035 17.859 -5.438 1 91.56 94 ASP A C 1
ATOM 736 O O . ASP A 1 94 ? -0.415 17.125 -4.668 1 91.56 94 ASP A O 1
ATOM 740 N N . ASP A 1 95 ? -0.526 18.328 -6.547 1 87 95 ASP A N 1
ATOM 741 C CA . ASP A 1 95 ? 0.744 17.797 -7.035 1 87 95 ASP A CA 1
ATOM 742 C C . ASP A 1 95 ? 1.917 18.625 -6.527 1 87 95 ASP A C 1
ATOM 744 O O . ASP A 1 95 ? 3.076 18.312 -6.816 1 87 95 ASP A O 1
ATOM 748 N N . ASP A 1 96 ? 1.57 19.688 -5.82 1 89.44 96 ASP A N 1
ATOM 749 C CA . ASP A 1 96 ? 2.637 20.391 -5.125 1 89.44 96 ASP A CA 1
ATOM 750 C C . ASP A 1 96 ? 3.004 19.703 -3.816 1 89.44 96 ASP A C 1
ATOM 752 O O . ASP A 1 96 ? 2.27 19.797 -2.832 1 89.44 96 ASP A O 1
ATOM 756 N N . LEU A 1 97 ? 4.184 19.078 -3.797 1 91.62 97 LEU A N 1
ATOM 757 C CA . LEU A 1 97 ? 4.555 18.219 -2.68 1 91.62 97 LEU A CA 1
ATOM 758 C C . LEU A 1 97 ? 5.375 18.984 -1.649 1 91.62 97 LEU A C 1
ATOM 760 O O . LEU A 1 97 ? 5.773 18.422 -0.625 1 91.62 97 LEU A O 1
ATOM 764 N N . THR A 1 98 ? 5.566 20.234 -1.873 1 91.56 98 THR A N 1
ATOM 765 C CA . THR A 1 98 ? 6.418 21 -0.975 1 91.56 98 THR A CA 1
ATOM 766 C C . THR A 1 98 ? 5.871 20.969 0.449 1 91.56 98 THR A C 1
ATOM 768 O O . THR A 1 98 ? 6.594 20.641 1.391 1 91.56 98 THR A O 1
ATOM 771 N N . ASP A 1 99 ? 4.672 21.328 0.62 1 94.5 99 ASP A N 1
ATOM 772 C CA . ASP A 1 99 ? 4.059 21.312 1.943 1 94.5 99 ASP A CA 1
ATOM 773 C C . ASP A 1 99 ? 3.924 19.891 2.48 1 94.5 99 ASP A C 1
ATOM 775 O O . ASP A 1 99 ? 4.055 19.656 3.684 1 94.5 99 ASP A O 1
ATOM 779 N N . ASP A 1 100 ? 3.674 18.875 1.615 1 94.31 100 ASP A N 1
ATOM 780 C CA . ASP A 1 100 ? 3.605 17.484 2.012 1 94.31 100 ASP A CA 1
ATOM 781 C C . ASP A 1 100 ? 4.906 17.031 2.674 1 94.31 100 ASP A C 1
ATOM 783 O O . ASP A 1 100 ? 4.891 16.469 3.771 1 94.31 100 ASP A O 1
ATOM 787 N N . VAL A 1 101 ? 5.953 17.328 1.984 1 91.75 101 VAL A N 1
ATOM 788 C CA . VAL A 1 101 ? 7.273 16.922 2.441 1 91.75 101 VAL A CA 1
ATOM 789 C C . VAL A 1 101 ? 7.609 17.625 3.756 1 91.75 101 VAL A C 1
ATOM 791 O O . VAL A 1 101 ? 8.141 17 4.68 1 91.75 101 VAL A O 1
ATOM 794 N N . MET A 1 102 ? 7.312 18.875 3.887 1 93.5 102 MET A N 1
ATOM 795 C CA . MET A 1 102 ? 7.586 19.625 5.109 1 93.5 102 MET A CA 1
ATOM 796 C C . MET A 1 102 ? 6.855 19.016 6.297 1 93.5 102 MET A C 1
ATOM 798 O O . MET A 1 102 ? 7.438 18.859 7.371 1 93.5 102 MET A O 1
ATOM 802 N N . CYS A 1 103 ? 5.621 18.688 6.164 1 96.5 103 CYS A N 1
ATOM 803 C CA . CYS A 1 103 ? 4.848 18.109 7.25 1 96.5 103 CYS A CA 1
ATOM 804 C C . CYS A 1 103 ? 5.312 16.688 7.547 1 96.5 103 CYS A C 1
ATOM 806 O O . CYS A 1 103 ? 5.402 16.281 8.703 1 96.5 103 CYS A O 1
ATOM 808 N N . ALA A 1 104 ? 5.594 15.906 6.5 1 94.69 104 ALA A N 1
ATOM 809 C CA . ALA A 1 104 ? 6.098 14.547 6.68 1 94.69 104 ALA A CA 1
ATOM 810 C C . ALA A 1 104 ? 7.391 14.547 7.488 1 94.69 104 ALA A C 1
ATOM 812 O O . ALA A 1 104 ? 7.613 13.664 8.32 1 94.69 104 ALA A O 1
ATOM 813 N N . LYS A 1 105 ? 8.18 15.523 7.223 1 92.25 105 LYS A N 1
ATOM 814 C CA . LYS A 1 105 ? 9.43 15.633 7.98 1 92.25 105 LYS A CA 1
ATOM 815 C C . LYS A 1 105 ? 9.148 15.875 9.461 1 92.25 105 LYS A C 1
ATOM 817 O O . LYS A 1 105 ? 9.82 15.312 10.328 1 92.25 105 LYS A O 1
ATOM 822 N N . LYS A 1 106 ? 8.25 16.672 9.797 1 94.44 106 LYS A N 1
ATOM 823 C CA . LYS A 1 106 ? 7.855 16.906 11.18 1 94.44 106 LYS A CA 1
ATOM 824 C C . LYS A 1 106 ? 7.387 15.602 11.836 1 94.44 106 LYS A C 1
ATOM 826 O O . LYS A 1 106 ? 7.734 15.32 12.984 1 94.44 106 LYS A O 1
ATOM 831 N N . ILE A 1 107 ? 6.613 14.844 11.141 1 95.69 107 ILE A N 1
ATOM 832 C CA . ILE A 1 107 ? 6.105 13.57 11.641 1 95.69 107 ILE A CA 1
ATOM 833 C C . ILE A 1 107 ? 7.266 12.617 11.898 1 95.69 107 ILE A C 1
ATOM 835 O O . ILE A 1 107 ? 7.348 12 12.961 1 95.69 107 ILE A O 1
ATOM 839 N N . LEU A 1 108 ? 8.125 12.578 10.875 1 93.12 108 LEU A N 1
ATOM 840 C CA . LEU A 1 108 ? 9.281 11.703 11.023 1 93.12 108 LEU A CA 1
ATOM 841 C C . LEU A 1 108 ? 10.102 12.078 12.25 1 93.12 108 LEU A C 1
ATOM 843 O O . LEU A 1 108 ? 10.523 11.203 13.008 1 93.12 108 LEU A O 1
ATOM 847 N N . ASP A 1 109 ? 10.281 13.344 12.516 1 92.12 109 ASP A N 1
ATOM 848 C CA . ASP A 1 109 ? 11.086 13.836 13.625 1 92.12 109 ASP A CA 1
ATOM 849 C C . ASP A 1 109 ? 10.406 13.562 14.969 1 92.12 109 ASP A C 1
ATOM 851 O O . ASP A 1 109 ? 11.07 13.242 15.953 1 92.12 109 ASP A O 1
ATOM 855 N N . SER A 1 110 ? 9.18 13.664 14.961 1 94.12 110 SER A N 1
ATOM 856 C CA . SER A 1 110 ? 8.43 13.57 16.219 1 94.12 110 SER A CA 1
ATOM 857 C C . SER A 1 110 ? 8.055 12.125 16.531 1 94.12 110 SER A C 1
ATOM 859 O O . SER A 1 110 ? 8.172 11.68 17.672 1 94.12 110 SER A O 1
ATOM 861 N N . GLU A 1 111 ? 7.531 11.336 15.523 1 94.81 111 GLU A N 1
ATOM 862 C CA . GLU A 1 111 ? 6.949 10.016 15.742 1 94.81 111 GLU A CA 1
ATOM 863 C C . GLU A 1 111 ? 7.871 8.914 15.234 1 94.81 111 GLU A C 1
ATOM 865 O O . GLU A 1 111 ? 7.781 7.766 15.68 1 94.81 111 GLU A O 1
ATOM 870 N N . GLY A 1 112 ? 8.734 9.281 14.289 1 92.12 112 GLY A N 1
ATOM 871 C CA . GLY A 1 112 ? 9.539 8.273 13.633 1 92.12 112 GLY A CA 1
ATOM 872 C C . GLY A 1 112 ? 8.805 7.559 12.508 1 92.12 112 GLY A C 1
ATOM 873 O O . GLY A 1 112 ? 7.625 7.82 12.273 1 92.12 112 GLY A O 1
ATOM 874 N N . ILE A 1 113 ? 9.461 6.637 11.781 1 92.69 113 ILE A N 1
ATOM 875 C CA . ILE A 1 113 ? 8.961 6.012 10.562 1 92.69 113 ILE A CA 1
ATOM 876 C C . ILE A 1 113 ? 7.82 5.059 10.898 1 92.69 113 ILE A C 1
ATOM 878 O O . ILE A 1 113 ? 7.008 4.723 10.031 1 92.69 113 ILE A O 1
ATOM 882 N N . ASP A 1 114 ? 7.781 4.66 12.133 1 93.81 114 ASP A N 1
ATOM 883 C CA . ASP A 1 114 ? 6.762 3.695 12.523 1 93.81 114 ASP A CA 1
ATOM 884 C C . ASP A 1 114 ? 5.398 4.367 12.672 1 93.81 114 ASP A C 1
ATOM 886 O O . ASP A 1 114 ? 4.395 3.699 12.922 1 93.81 114 ASP A O 1
ATOM 890 N N . TYR A 1 115 ? 5.387 5.75 12.516 1 94.06 115 TYR A N 1
ATOM 891 C CA . TYR A 1 115 ? 4.105 6.422 12.328 1 94.06 115 TYR A CA 1
ATOM 892 C C . TYR A 1 115 ? 3.297 5.77 11.219 1 94.06 115 TYR A C 1
ATOM 894 O O . TYR A 1 115 ? 2.074 5.641 11.32 1 94.06 115 TYR A O 1
ATOM 902 N N . TRP A 1 116 ? 3.965 5.449 10.172 1 95.38 116 TRP A N 1
ATOM 903 C CA . TRP A 1 116 ? 3.324 4.742 9.07 1 95.38 116 TRP A CA 1
ATOM 904 C C . TRP A 1 116 ? 3.266 3.242 9.344 1 95.38 116 TRP A C 1
ATOM 906 O O . TRP A 1 116 ? 4.293 2.559 9.32 1 95.38 116 TRP A O 1
ATOM 916 N N . LEU A 1 117 ? 2.131 2.713 9.367 1 94.81 117 LEU A N 1
ATOM 917 C CA . LEU A 1 117 ? 1.911 1.348 9.836 1 94.81 117 LEU A CA 1
ATOM 918 C C . LEU A 1 117 ? 2.447 0.336 8.828 1 94.81 117 LEU A C 1
ATOM 920 O O . LEU A 1 117 ? 2.674 -0.827 9.172 1 94.81 117 LEU A O 1
ATOM 924 N N . ALA A 1 118 ? 2.605 0.759 7.613 1 95.38 118 ALA A N 1
ATOM 925 C CA . ALA A 1 118 ? 3.104 -0.138 6.574 1 95.38 118 ALA A CA 1
ATOM 926 C C . ALA A 1 118 ? 4.574 -0.479 6.801 1 95.38 118 ALA A C 1
ATOM 928 O O . ALA A 1 118 ? 5.066 -1.494 6.301 1 95.38 118 ALA A O 1
ATOM 929 N N . HIS A 1 119 ? 5.277 0.336 7.551 1 94.19 119 HIS A N 1
ATOM 930 C CA . HIS A 1 119 ? 6.73 0.244 7.617 1 94.19 119 HIS A CA 1
ATOM 931 C C . HIS A 1 119 ? 7.172 -1.097 8.195 1 94.19 119 HIS A C 1
ATOM 933 O O . HIS A 1 119 ? 7.805 -1.899 7.504 1 94.19 119 HIS A O 1
ATOM 939 N N . LYS A 1 120 ? 6.816 -1.438 9.32 1 93.94 120 LYS A N 1
ATOM 940 C CA . LYS A 1 120 ? 7.383 -2.584 10.031 1 93.94 120 LYS A CA 1
ATOM 941 C C . LYS A 1 120 ? 7.062 -3.889 9.305 1 93.94 120 LYS A C 1
ATOM 943 O O . LYS A 1 120 ? 7.965 -4.684 9.023 1 93.94 120 LYS A O 1
ATOM 948 N N . PRO A 1 121 ? 5.891 -4.074 8.922 1 93.25 121 PRO A N 1
ATOM 949 C CA . PRO A 1 121 ? 5.609 -5.387 8.328 1 93.25 121 PRO A CA 1
ATOM 950 C C . PRO A 1 121 ? 6.051 -5.484 6.875 1 93.25 121 PRO A C 1
ATOM 952 O O . PRO A 1 121 ? 6.352 -6.578 6.387 1 93.25 121 PRO A O 1
ATOM 955 N N . LEU A 1 122 ? 6.168 -4.371 6.219 1 94 122 LEU A N 1
ATOM 956 C CA . LEU A 1 122 ? 6.324 -4.48 4.77 1 94 122 LEU A CA 1
ATOM 957 C C . LEU A 1 122 ? 7.652 -3.887 4.32 1 94 122 LEU A C 1
ATOM 959 O O . LEU A 1 122 ? 8.117 -4.16 3.211 1 94 122 LEU A O 1
ATOM 963 N N . CYS A 1 123 ? 8.328 -3.127 5.164 1 92.62 123 CYS A N 1
ATOM 964 C CA . CYS A 1 123 ? 9.445 -2.334 4.652 1 92.62 123 CYS A CA 1
ATOM 965 C C . CYS A 1 123 ? 10.609 -2.326 5.637 1 92.62 123 CYS A C 1
ATOM 967 O O . CYS A 1 123 ? 11.375 -1.364 5.688 1 92.62 123 CYS A O 1
ATOM 969 N N . SER A 1 124 ? 10.773 -3.268 6.492 1 86.69 124 SER A N 1
ATOM 970 C CA . SER A 1 124 ? 11.82 -3.24 7.508 1 86.69 124 SER A CA 1
ATOM 971 C C . SER A 1 124 ? 13.078 -3.967 7.027 1 86.69 124 SER A C 1
ATOM 973 O O . SER A 1 124 ? 14.164 -3.764 7.566 1 86.69 124 SER A O 1
ATOM 975 N N . GLU A 1 125 ? 12.953 -4.84 6 1 82.38 125 GLU A N 1
ATOM 976 C CA . GLU A 1 125 ? 14.125 -5.586 5.547 1 82.38 125 GLU A CA 1
ATOM 977 C C . GLU A 1 125 ? 14.07 -5.832 4.039 1 82.38 125 GLU A C 1
ATOM 979 O O . GLU A 1 125 ? 13.016 -5.695 3.422 1 82.38 125 GLU A O 1
ATOM 984 N N . LYS A 1 126 ? 15.367 -6.02 3.422 1 77.75 126 LYS A N 1
ATOM 985 C CA . LYS A 1 126 ? 15.547 -6.453 2.039 1 77.75 126 LYS A CA 1
ATOM 986 C C . LYS A 1 126 ? 14.93 -5.453 1.065 1 77.75 126 LYS A C 1
ATOM 988 O O . LYS A 1 126 ? 14.133 -5.832 0.202 1 77.75 126 LYS A O 1
ATOM 993 N N . LEU A 1 127 ? 15.328 -4.293 1.166 1 79.38 127 LEU A N 1
ATOM 994 C CA . LEU A 1 127 ? 14.773 -3.146 0.455 1 79.38 127 LEU A CA 1
ATOM 995 C C . LEU A 1 127 ? 15.586 -2.84 -0.799 1 79.38 127 LEU A C 1
ATOM 997 O O . LEU A 1 127 ? 15.625 -1.693 -1.254 1 79.38 127 LEU A O 1
ATOM 1001 N N . GLU A 1 128 ? 16.219 -3.857 -1.34 1 78.19 128 GLU A N 1
ATOM 1002 C CA . GLU A 1 128 ? 17.109 -3.643 -2.473 1 78.19 128 GLU A CA 1
ATOM 1003 C C . GLU A 1 128 ? 16.359 -3.082 -3.674 1 78.19 128 GLU A C 1
ATOM 1005 O O . GLU A 1 128 ? 16.922 -2.324 -4.469 1 78.19 128 GLU A O 1
ATOM 1010 N N . GLN A 1 129 ? 15.125 -3.41 -3.842 1 83.25 129 GLN A N 1
ATOM 1011 C CA . GLN A 1 129 ? 14.367 -2.967 -5.004 1 83.25 129 GLN A CA 1
ATOM 1012 C C . GLN A 1 129 ? 14.039 -1.479 -4.914 1 83.25 129 GLN A C 1
ATOM 1014 O O . GLN A 1 129 ? 13.742 -0.843 -5.93 1 83.25 129 GLN A O 1
ATOM 1019 N N . TRP A 1 130 ? 14.141 -1.02 -3.699 1 79.38 130 TRP A N 1
ATOM 1020 C CA . TRP A 1 130 ? 13.711 0.358 -3.477 1 79.38 130 TRP A CA 1
ATOM 1021 C C . TRP A 1 130 ? 14.906 1.309 -3.496 1 79.38 130 TRP A C 1
ATOM 1023 O O . TRP A 1 130 ? 14.781 2.48 -3.129 1 79.38 130 TRP A O 1
ATOM 1033 N N . LEU A 1 131 ? 16.047 0.729 -3.887 1 69.81 131 LEU A N 1
ATOM 1034 C CA . LEU A 1 131 ? 17.281 1.516 -3.92 1 69.81 131 LEU A CA 1
ATOM 1035 C C . LEU A 1 131 ? 17.141 2.695 -4.879 1 69.81 131 LEU A C 1
ATOM 1037 O O . LEU A 1 131 ? 16.625 2.543 -5.988 1 69.81 131 LEU A O 1
ATOM 1041 N N . CYS A 1 132 ? 17.203 3.898 -4.328 1 60.72 132 CYS A N 1
ATOM 1042 C CA . CYS A 1 132 ? 17.297 5.121 -5.113 1 60.72 132 CYS A CA 1
ATOM 1043 C C . CYS A 1 132 ? 18.672 5.238 -5.758 1 60.72 132 CYS A C 1
ATOM 1045 O O . CYS A 1 132 ? 19.688 5.238 -5.062 1 60.72 132 CYS A O 1
ATOM 1047 N N . GLU A 1 133 ? 18.844 4.625 -6.883 1 51.97 133 GLU A N 1
ATOM 1048 C CA . GLU A 1 133 ? 20.141 4.852 -7.492 1 51.97 133 GLU A CA 1
ATOM 1049 C C . GLU A 1 133 ? 20.406 6.34 -7.691 1 51.97 133 GLU A C 1
ATOM 1051 O O . GLU A 1 133 ? 19.531 7.078 -8.133 1 51.97 133 GLU A O 1
ATOM 1056 N N . GLU A 1 134 ? 20.969 6.988 -6.773 1 44.25 134 GLU A N 1
ATOM 1057 C CA . GLU A 1 134 ? 21.516 8.312 -7.066 1 44.25 134 GLU A CA 1
ATOM 1058 C C . GLU A 1 134 ? 22.031 8.391 -8.508 1 44.25 134 GLU A C 1
ATOM 1060 O O . GLU A 1 134 ? 22.828 7.555 -8.938 1 44.25 134 GLU A O 1
ATOM 1065 N N . LEU A 1 135 ? 21.047 8.625 -9.508 1 34.16 135 LEU A N 1
ATOM 1066 C CA . LEU A 1 135 ? 21.812 9.016 -10.688 1 34.16 135 LEU A CA 1
ATOM 1067 C C . LEU A 1 135 ? 22.797 10.125 -10.352 1 34.16 135 LEU A C 1
ATOM 1069 O O . LEU A 1 135 ? 22.5 10.992 -9.523 1 34.16 135 LEU A O 1
ATOM 1073 N N . PRO B 1 1 ? -1.485 20.922 -30.734 1 18.2 1 PRO B N 1
ATOM 1074 C CA . PRO B 1 1 ? -1.393 19.562 -30.203 1 18.2 1 PRO B CA 1
ATOM 1075 C C . PRO B 1 1 ? -1.851 19.469 -28.75 1 18.2 1 PRO B C 1
ATOM 1077 O O . PRO B 1 1 ? -1.41 20.25 -27.906 1 18.2 1 PRO B O 1
ATOM 1080 N N . SER B 1 2 ? -3.07 18.891 -28.406 1 19.48 2 SER B N 1
ATOM 1081 C CA . SER B 1 2 ? -3.959 19.078 -27.266 1 19.48 2 SER B CA 1
ATOM 1082 C C . SER B 1 2 ? -3.438 18.344 -26.031 1 19.48 2 SER B C 1
ATOM 1084 O O . SER B 1 2 ? -3.203 17.141 -26.078 1 19.48 2 SER B O 1
ATOM 1086 N N . VAL B 1 3 ? -2.762 18.859 -25.188 1 23.05 3 VAL B N 1
ATOM 1087 C CA . VAL B 1 3 ? -2.012 18.391 -24.031 1 23.05 3 VAL B CA 1
ATOM 1088 C C . VAL B 1 3 ? -2.957 17.688 -23.062 1 23.05 3 VAL B C 1
ATOM 1090 O O . VAL B 1 3 ? -3.92 18.281 -22.578 1 23.05 3 VAL B O 1
ATOM 1093 N N . ALA B 1 4 ? -3.17 16.453 -23.234 1 27.14 4 ALA B N 1
ATOM 1094 C CA . ALA B 1 4 ? -4.234 15.742 -22.531 1 27.14 4 ALA B CA 1
ATOM 1095 C C . ALA B 1 4 ? -4.121 15.945 -21.016 1 27.14 4 ALA B C 1
ATOM 1097 O O . ALA B 1 4 ? -3.02 15.898 -20.469 1 27.14 4 ALA B O 1
ATOM 1098 N N . ALA B 1 5 ? -5.094 16.453 -20.359 1 27.58 5 ALA B N 1
ATOM 1099 C CA . ALA B 1 5 ? -5.23 17 -19.016 1 27.58 5 ALA B CA 1
ATOM 1100 C C . ALA B 1 5 ? -4.957 15.938 -17.953 1 27.58 5 ALA B C 1
ATOM 1102 O O . ALA B 1 5 ? -5.297 14.766 -18.141 1 27.58 5 ALA B O 1
ATOM 1103 N N . PRO B 1 6 ? -3.957 16.031 -17.125 1 31.19 6 PRO B N 1
ATOM 1104 C CA . PRO B 1 6 ? -3.369 15.133 -16.125 1 31.19 6 PRO B CA 1
ATOM 1105 C C . PRO B 1 6 ? -4.422 14.453 -15.258 1 31.19 6 PRO B C 1
ATOM 1107 O O . PRO B 1 6 ? -4.078 13.766 -14.297 1 31.19 6 PRO B O 1
ATOM 1110 N N . GLY B 1 7 ? -5.707 14.844 -15.219 1 29.83 7 GLY B N 1
ATOM 1111 C CA . GLY B 1 7 ? -6.844 14.359 -14.453 1 29.83 7 GLY B CA 1
ATOM 1112 C C . GLY B 1 7 ? -7.168 12.906 -14.719 1 29.83 7 GLY B C 1
ATOM 1113 O O . GLY B 1 7 ? -8.25 12.578 -15.203 1 29.83 7 GLY B O 1
ATOM 1114 N N . SER B 1 8 ? -6.324 12.148 -15.25 1 32.69 8 SER B N 1
ATOM 1115 C CA . SER B 1 8 ? -6.953 10.859 -15.539 1 32.69 8 SER B CA 1
ATOM 1116 C C . SER B 1 8 ? -7.75 10.352 -14.344 1 32.69 8 SER B C 1
ATOM 1118 O O . SER B 1 8 ? -7.383 10.609 -13.195 1 32.69 8 SER B O 1
ATOM 1120 N N . PRO B 1 9 ? -8.992 10.008 -14.477 1 35.03 9 PRO B N 1
ATOM 1121 C CA . PRO B 1 9 ? -9.93 9.578 -13.438 1 35.03 9 PRO B CA 1
ATOM 1122 C C . PRO B 1 9 ? -9.258 8.758 -12.336 1 35.03 9 PRO B C 1
ATOM 1124 O O . PRO B 1 9 ? -8.312 8.016 -12.602 1 35.03 9 PRO B O 1
ATOM 1127 N N . LEU B 1 10 ? -9.25 9.219 -11.086 1 36.22 10 LEU B N 1
ATOM 1128 C CA . LEU B 1 10 ? -8.844 8.633 -9.812 1 36.22 10 LEU B CA 1
ATOM 1129 C C . LEU B 1 10 ? -8.922 7.113 -9.859 1 36.22 10 LEU B C 1
ATOM 1131 O O . LEU B 1 10 ? -9.992 6.551 -10.102 1 36.22 10 LEU B O 1
ATOM 1135 N N . ARG B 1 11 ? -7.863 6.488 -10.219 1 40.75 11 ARG B N 1
ATOM 1136 C CA . ARG B 1 11 ? -7.684 5.043 -10.109 1 40.75 11 ARG B CA 1
ATOM 1137 C C . ARG B 1 11 ? -8.562 4.461 -9.008 1 40.75 11 ARG B C 1
ATOM 1139 O O . ARG B 1 11 ? -8.82 3.254 -8.992 1 40.75 11 ARG B O 1
ATOM 1146 N N . SER B 1 12 ? -8.789 5.262 -7.961 1 42.03 12 SER B N 1
ATOM 1147 C CA . SER B 1 12 ? -9.688 4.797 -6.906 1 42.03 12 SER B CA 1
ATOM 1148 C C . SER B 1 12 ? -11.047 4.395 -7.477 1 42.03 12 SER B C 1
ATOM 1150 O O . SER B 1 12 ? -11.641 3.41 -7.035 1 42.03 12 SER B O 1
ATOM 1152 N N . ALA B 1 13 ? -11.633 5.398 -8.281 1 40.41 13 ALA B N 1
ATOM 1153 C CA . ALA B 1 13 ? -12.953 5.105 -8.828 1 40.41 13 ALA B CA 1
ATOM 1154 C C . ALA B 1 13 ? -12.938 3.812 -9.641 1 40.41 13 ALA B C 1
ATOM 1156 O O . ALA B 1 13 ? -13.891 3.029 -9.586 1 40.41 13 ALA B O 1
ATOM 1157 N N . ARG B 1 14 ? -12.109 3.83 -10.641 1 42.28 14 ARG B N 1
ATOM 1158 C CA . ARG B 1 14 ? -12.078 2.623 -11.469 1 42.28 14 ARG B CA 1
ATOM 1159 C C . ARG B 1 14 ? -11.984 1.372 -10.602 1 42.28 14 ARG B C 1
ATOM 1161 O O . ARG B 1 14 ? -12.477 0.308 -10.984 1 42.28 14 ARG B O 1
ATOM 1168 N N . TRP B 1 15 ? -11.367 1.605 -9.484 1 49 15 TRP B N 1
ATOM 1169 C CA . TRP B 1 15 ? -11.148 0.46 -8.602 1 49 15 TRP B CA 1
ATOM 1170 C C . TRP B 1 15 ? -12.406 0.137 -7.805 1 49 15 TRP B C 1
ATOM 1172 O O . TRP B 1 15 ? -12.656 -1.023 -7.469 1 49 15 TRP B O 1
ATOM 1182 N N . SER B 1 16 ? -13.18 1.212 -7.559 1 49.09 16 SER B N 1
ATOM 1183 C CA . SER B 1 16 ? -14.375 0.873 -6.785 1 49.09 16 SER B CA 1
ATOM 1184 C C . SER B 1 16 ? -15.172 -0.239 -7.457 1 49.09 16 SER B C 1
ATOM 1186 O O . SER B 1 16 ? -15.586 -1.196 -6.801 1 49.09 16 SER B O 1
ATOM 1188 N N . GLY B 1 17 ? -15.492 0.039 -8.617 1 49.41 17 GLY B N 1
ATOM 1189 C CA . GLY B 1 17 ? -16.297 -0.962 -9.312 1 49.41 17 GLY B CA 1
ATOM 1190 C C . GLY B 1 17 ? -15.562 -2.283 -9.484 1 49.41 17 GLY B C 1
ATOM 1191 O O . GLY B 1 17 ? -16.141 -3.35 -9.266 1 49.41 17 GLY B O 1
ATOM 1192 N N . PHE B 1 18 ? -14.516 -2.254 -10.023 1 48.72 18 PHE B N 1
ATOM 1193 C CA . PHE B 1 18 ? -13.695 -3.451 -10.188 1 48.72 18 PHE B CA 1
ATOM 1194 C C . PHE B 1 18 ? -13.531 -4.18 -8.859 1 48.72 18 PHE B C 1
ATOM 1196 O O . PHE B 1 18 ? -13.594 -5.406 -8.805 1 48.72 18 PHE B O 1
ATOM 1203 N N . ARG B 1 19 ? -13.359 -3.412 -7.77 1 53.38 19 ARG B N 1
ATOM 1204 C CA . ARG B 1 19 ? -13.086 -3.85 -6.406 1 53.38 19 ARG B CA 1
ATOM 1205 C C . ARG B 1 19 ? -14.188 -4.777 -5.898 1 53.38 19 ARG B C 1
ATOM 1207 O O . ARG B 1 19 ? -13.898 -5.816 -5.301 1 53.38 19 ARG B O 1
ATOM 1214 N N . CYS B 1 20 ? -15.266 -4.188 -6.051 1 59.16 20 CYS B N 1
ATOM 1215 C CA . CYS B 1 20 ? -16.391 -4.918 -5.48 1 59.16 20 CYS B CA 1
ATOM 1216 C C . CYS B 1 20 ? -16.688 -6.188 -6.277 1 59.16 20 CYS B C 1
ATOM 1218 O O . CYS B 1 20 ? -17.016 -7.223 -5.699 1 59.16 20 CYS B O 1
ATOM 1220 N N . HIS B 1 21 ? -16.578 -6.109 -7.512 1 54.38 21 HIS B N 1
ATOM 1221 C CA . HIS B 1 21 ? -16.969 -7.258 -8.312 1 54.38 21 HIS B CA 1
ATOM 1222 C C . HIS B 1 21 ? -15.938 -8.375 -8.242 1 54.38 21 HIS B C 1
ATOM 1224 O O . HIS B 1 21 ? -16.297 -9.547 -8.125 1 54.38 21 HIS B O 1
ATOM 1230 N N . HIS B 1 22 ? -14.773 -8.016 -8.258 1 54.28 22 HIS B N 1
ATOM 1231 C CA . HIS B 1 22 ? -13.75 -9.039 -8.43 1 54.28 22 HIS B CA 1
ATOM 1232 C C . HIS B 1 22 ? -13.391 -9.695 -7.098 1 54.28 22 HIS B C 1
ATOM 1234 O O . HIS B 1 22 ? -12.906 -10.828 -7.07 1 54.28 22 HIS B O 1
ATOM 1240 N N . TRP B 1 23 ? -13.648 -8.953 -6.059 1 55.81 23 TRP B N 1
ATOM 1241 C CA . TRP B 1 23 ? -13.359 -9.617 -4.793 1 55.81 23 TRP B CA 1
ATOM 1242 C C . TRP B 1 23 ? -14.492 -10.555 -4.395 1 55.81 23 TRP B C 1
ATOM 1244 O O . TRP B 1 23 ? -14.281 -11.5 -3.625 1 55.81 23 TRP B O 1
ATOM 1254 N N . THR B 1 24 ? -15.664 -10.281 -4.852 1 49.53 24 THR B N 1
ATOM 1255 C CA . THR B 1 24 ? -16.812 -11.086 -4.449 1 49.53 24 THR B CA 1
ATOM 1256 C C . THR B 1 24 ? -16.578 -12.555 -4.801 1 49.53 24 THR B C 1
ATOM 1258 O O . THR B 1 24 ? -17.266 -13.438 -4.281 1 49.53 24 THR B O 1
ATOM 1261 N N . ALA B 1 25 ? -15.938 -12.742 -5.777 1 42.28 25 ALA B N 1
ATOM 1262 C CA . ALA B 1 25 ? -15.984 -14.156 -6.164 1 42.28 25 ALA B CA 1
ATOM 1263 C C . ALA B 1 25 ? -15.516 -15.055 -5.02 1 42.28 25 ALA B C 1
ATOM 1265 O O . ALA B 1 25 ? -15.727 -16.266 -5.051 1 42.28 25 ALA B O 1
ATOM 1266 N N . SER B 1 26 ? -14.609 -14.617 -4.262 1 45.25 26 SER B N 1
ATOM 1267 C CA . SER B 1 26 ? -14.008 -15.727 -3.525 1 45.25 26 SER B CA 1
ATOM 1268 C C . SER B 1 26 ? -14.875 -16.125 -2.336 1 45.25 26 SER B C 1
ATOM 1270 O O . SER B 1 26 ? -14.992 -17.312 -2.016 1 45.25 26 SER B O 1
ATOM 1272 N N . SER B 1 27 ? -14.875 -15.344 -1.104 1 45.25 27 SER B N 1
ATOM 1273 C CA . SER B 1 27 ? -15.141 -16.047 0.148 1 45.25 27 SER B CA 1
ATOM 1274 C C . SER B 1 27 ? -16.641 -16.203 0.385 1 45.25 27 SER B C 1
ATOM 1276 O O . SER B 1 27 ? -17.312 -15.258 0.809 1 45.25 27 SER B O 1
ATOM 1278 N N . SER B 1 28 ? -17.281 -16.906 -0.314 1 44.19 28 SER B N 1
ATOM 1279 C CA . SER B 1 28 ? -18.609 -17.312 0.141 1 44.19 28 SER B CA 1
ATOM 1280 C C . SER B 1 28 ? -18.672 -17.406 1.662 1 44.19 28 SER B C 1
ATOM 1282 O O . SER B 1 28 ? -19.75 -17.328 2.256 1 44.19 28 SER B O 1
ATOM 1284 N N . ARG B 1 29 ? -17.688 -18.016 2.219 1 43.91 29 ARG B N 1
ATOM 1285 C CA . ARG B 1 29 ? -17.922 -18.391 3.615 1 43.91 29 ARG B CA 1
ATOM 1286 C C . ARG B 1 29 ? -17.594 -17.219 4.543 1 43.91 29 ARG B C 1
ATOM 1288 O O . ARG B 1 29 ? -17.844 -17.297 5.75 1 43.91 29 ARG B O 1
ATOM 1295 N N . SER B 1 30 ? -16.766 -16.25 4.133 1 49.28 30 SER B N 1
ATOM 1296 C CA . SER B 1 30 ? -16.422 -15.25 5.133 1 49.28 30 SER B CA 1
ATOM 1297 C C . SER B 1 30 ? -17.219 -13.969 4.934 1 49.28 30 SER B C 1
ATOM 1299 O O . SER B 1 30 ? -17.594 -13.633 3.809 1 49.28 30 SER B O 1
ATOM 1301 N N . GLY B 1 31 ? -18.125 -13.539 5.828 1 53.16 31 GLY B N 1
ATOM 1302 C CA . GLY B 1 31 ? -19.031 -12.414 5.949 1 53.16 31 GLY B CA 1
ATOM 1303 C C . GLY B 1 31 ? -18.516 -11.148 5.285 1 53.16 31 GLY B C 1
ATOM 1304 O O . GLY B 1 31 ? -17.391 -11.117 4.793 1 53.16 31 GLY B O 1
ATOM 1305 N N . PRO B 1 32 ? -19.484 -10.234 5.004 1 54.56 32 PRO B N 1
ATOM 1306 C CA . PRO B 1 32 ? -19.219 -8.922 4.41 1 54.56 32 PRO B CA 1
ATOM 1307 C C . PRO B 1 32 ? -17.906 -8.297 4.895 1 54.56 32 PRO B C 1
ATOM 1309 O O . PRO B 1 32 ? -17.203 -7.656 4.117 1 54.56 32 PRO B O 1
ATOM 1312 N N . LYS B 1 33 ? -17.5 -8.438 6.078 1 58.75 33 LYS B N 1
ATOM 1313 C CA . LYS B 1 33 ? -16.281 -7.898 6.645 1 58.75 33 LYS B CA 1
ATOM 1314 C C . LYS B 1 33 ? -15.047 -8.445 5.914 1 58.75 33 LYS B C 1
ATOM 1316 O O . LYS B 1 33 ? -14.062 -7.723 5.723 1 58.75 33 LYS B O 1
ATOM 1321 N N . ARG B 1 34 ? -15.352 -9.484 5.273 1 70 34 ARG B N 1
ATOM 1322 C CA . ARG B 1 34 ? -14.195 -10.141 4.668 1 70 34 ARG B CA 1
ATOM 1323 C C . ARG B 1 34 ? -13.859 -9.523 3.316 1 70 34 ARG B C 1
ATOM 1325 O O . ARG B 1 34 ? -12.688 -9.383 2.965 1 70 34 ARG B O 1
ATOM 1332 N N . LYS B 1 35 ? -14.812 -8.945 2.76 1 81.44 35 LYS B N 1
ATOM 1333 C CA . LYS B 1 35 ? -14.57 -8.344 1.452 1 81.44 35 LYS B CA 1
ATOM 1334 C C . LYS B 1 35 ? -13.82 -7.02 1.585 1 81.44 35 LYS B C 1
ATOM 1336 O O . LYS B 1 35 ? -12.859 -6.77 0.853 1 81.44 35 LYS B O 1
ATOM 1341 N N . GLU B 1 36 ? -14.281 -6.246 2.525 1 85.44 36 GLU B N 1
ATOM 1342 C CA . GLU B 1 36 ? -13.633 -4.957 2.752 1 85.44 36 GLU B CA 1
ATOM 1343 C C . GLU B 1 36 ? -12.172 -5.137 3.158 1 85.44 36 GLU B C 1
ATOM 1345 O O . GLU B 1 36 ? -11.312 -4.355 2.754 1 85.44 36 GLU B O 1
ATOM 1350 N N . GLU B 1 37 ? -11.922 -6.18 3.945 1 89.12 37 GLU B N 1
ATOM 1351 C CA . GLU B 1 37 ? -10.547 -6.484 4.344 1 89.12 37 GLU B CA 1
ATOM 1352 C C . GLU B 1 37 ? -9.688 -6.816 3.131 1 89.12 37 GLU B C 1
ATOM 1354 O O . GLU B 1 37 ? -8.531 -6.391 3.051 1 89.12 37 GLU B O 1
ATOM 1359 N N . GLY B 1 38 ? -10.297 -7.555 2.229 1 88.81 38 GLY B N 1
ATOM 1360 C CA . GLY B 1 38 ? -9.57 -7.922 1.022 1 88.81 38 GLY B CA 1
ATOM 1361 C C . GLY B 1 38 ? -9.227 -6.73 0.149 1 88.81 38 GLY B C 1
ATOM 1362 O O . GLY B 1 38 ? -8.078 -6.582 -0.287 1 88.81 38 GLY B O 1
ATOM 1363 N N . ILE B 1 39 ? -10.156 -5.891 -0.078 1 88.06 39 ILE B N 1
ATOM 1364 C CA . ILE B 1 39 ? -9.984 -4.719 -0.929 1 88.06 39 ILE B CA 1
ATOM 1365 C C . ILE B 1 39 ? -8.914 -3.803 -0.33 1 88.06 39 ILE B C 1
ATOM 1367 O O . ILE B 1 39 ? -8 -3.361 -1.03 1 88.06 39 ILE B O 1
ATOM 1371 N N . CYS B 1 40 ? -9.078 -3.559 0.927 1 89.88 40 CYS B N 1
ATOM 1372 C CA . CYS B 1 40 ? -8.078 -2.775 1.646 1 89.88 40 CYS B CA 1
ATOM 1373 C C . CYS B 1 40 ? -6.699 -3.404 1.52 1 89.88 40 CYS B C 1
ATOM 1375 O O . CYS B 1 40 ? -5.723 -2.715 1.213 1 89.88 40 CYS B O 1
ATOM 1377 N N . THR B 1 41 ? -6.652 -4.691 1.773 1 93.31 41 THR B N 1
ATOM 1378 C CA . THR B 1 41 ? -5.391 -5.422 1.755 1 93.31 41 THR B CA 1
ATOM 1379 C C . THR B 1 41 ? -4.738 -5.34 0.378 1 93.31 41 THR B C 1
ATOM 1381 O O . THR B 1 41 ? -3.533 -5.102 0.269 1 93.31 41 THR B O 1
ATOM 1384 N N . ILE B 1 42 ? -5.461 -5.469 -0.729 1 91.81 42 ILE B N 1
ATOM 1385 C CA . ILE B 1 42 ? -4.926 -5.398 -2.084 1 91.81 42 ILE B CA 1
ATOM 1386 C C . ILE B 1 42 ? -4.426 -3.984 -2.371 1 91.81 42 ILE B C 1
ATOM 1388 O O . ILE B 1 42 ? -3.373 -3.807 -2.988 1 91.81 42 ILE B O 1
ATOM 1392 N N . PHE B 1 43 ? -5.168 -3.023 -1.921 1 90.31 43 PHE B N 1
ATOM 1393 C CA . PHE B 1 43 ? -4.723 -1.644 -2.076 1 90.31 43 PHE B CA 1
ATOM 1394 C C . PHE B 1 43 ? -3.33 -1.456 -1.488 1 90.31 43 PHE B C 1
ATOM 1396 O O . PHE B 1 43 ? -2.43 -0.949 -2.16 1 90.31 43 PHE B O 1
ATOM 1403 N N . HIS B 1 44 ? -3.146 -1.896 -0.308 1 93.81 44 HIS B N 1
ATOM 1404 C CA . HIS B 1 44 ? -1.884 -1.656 0.379 1 93.81 44 HIS B CA 1
ATOM 1405 C C . HIS B 1 44 ? -0.814 -2.645 -0.074 1 93.81 44 HIS B C 1
ATOM 1407 O O . HIS B 1 44 ? 0.367 -2.473 0.236 1 93.81 44 HIS B O 1
ATOM 1413 N N . SER B 1 45 ? -1.195 -3.609 -0.834 1 94.12 45 SER B N 1
ATOM 1414 C CA . SER B 1 45 ? -0.224 -4.586 -1.319 1 94.12 45 SER B CA 1
ATOM 1415 C C . SER B 1 45 ? 0.364 -4.16 -2.66 1 94.12 45 SER B C 1
ATOM 1417 O O . SER B 1 45 ? 1.57 -4.285 -2.883 1 94.12 45 SER B O 1
ATOM 1419 N N . SER B 1 46 ? -0.473 -3.629 -3.525 1 92.31 46 SER B N 1
ATOM 1420 C CA . SER B 1 46 ? -0.03 -3.41 -4.898 1 92.31 46 SER B CA 1
ATOM 1421 C C . SER B 1 46 ? -0.388 -2.006 -5.375 1 92.31 46 SER B C 1
ATOM 1423 O O . SER B 1 46 ? -0.024 -1.61 -6.484 1 92.31 46 SER B O 1
ATOM 1425 N N . GLY B 1 47 ? -1.112 -1.268 -4.559 1 87.75 47 GLY B N 1
ATOM 1426 C CA . GLY B 1 47 ? -1.617 0.015 -5.027 1 87.75 47 GLY B CA 1
ATOM 1427 C C . GLY B 1 47 ? -2.646 -0.116 -6.133 1 87.75 47 GLY B C 1
ATOM 1428 O O . GLY B 1 47 ? -2.795 0.786 -6.961 1 87.75 47 GLY B O 1
ATOM 1429 N N . TYR B 1 48 ? -3.277 -1.266 -6.219 1 87.62 48 TYR B N 1
ATOM 1430 C CA . TYR B 1 48 ? -4.27 -1.586 -7.238 1 87.62 48 TYR B CA 1
ATOM 1431 C C . TYR B 1 48 ? -3.654 -1.537 -8.633 1 87.62 48 TYR B C 1
ATOM 1433 O O . TYR B 1 48 ? -4.328 -1.179 -9.602 1 87.62 48 TYR B O 1
ATOM 1441 N N . ASP B 1 49 ? -2.451 -1.871 -8.68 1 86.25 49 ASP B N 1
ATOM 1442 C CA . ASP B 1 49 ? -1.751 -1.908 -9.961 1 86.25 49 ASP B CA 1
ATOM 1443 C C . ASP B 1 49 ? -1.483 -3.346 -10.398 1 86.25 49 ASP B C 1
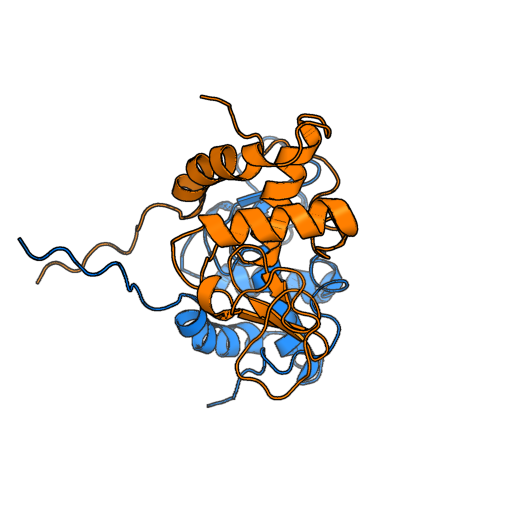ATOM 1445 O O . ASP B 1 49 ? -0.81 -4.102 -9.695 1 86.25 49 ASP B O 1
ATOM 1449 N N . THR B 1 50 ? -1.976 -3.697 -11.578 1 90.19 50 THR B N 1
ATOM 1450 C CA . THR B 1 50 ? -1.895 -5.066 -12.07 1 90.19 50 THR B CA 1
ATOM 1451 C C . THR B 1 50 ? -0.477 -5.395 -12.531 1 90.19 50 THR B C 1
ATOM 1453 O O . THR B 1 50 ? -0.144 -6.562 -12.75 1 90.19 50 THR B O 1
ATOM 1456 N N . GLN B 1 51 ? 0.388 -4.445 -12.602 1 91.69 51 GLN B N 1
ATOM 1457 C CA . GLN B 1 51 ? 1.739 -4.672 -13.102 1 91.69 51 GLN B CA 1
ATOM 1458 C C . GLN B 1 51 ? 2.773 -4.496 -11.992 1 91.69 51 GLN B C 1
ATOM 1460 O O . GLN B 1 51 ? 3.975 -4.434 -12.266 1 91.69 51 GLN B O 1
ATOM 1465 N N . THR B 1 52 ? 2.287 -4.387 -10.812 1 91.81 52 THR B N 1
ATOM 1466 C CA . THR B 1 52 ? 3.18 -4.164 -9.68 1 91.81 52 THR B CA 1
ATOM 1467 C C . THR B 1 52 ? 4.043 -5.395 -9.414 1 91.81 52 THR B C 1
ATOM 1469 O O . THR B 1 52 ? 3.537 -6.52 -9.391 1 91.81 52 THR B O 1
ATOM 1472 N N . ILE B 1 53 ? 5.348 -5.172 -9.305 1 92.5 53 ILE B N 1
ATOM 1473 C CA . ILE B 1 53 ? 6.309 -6.195 -8.898 1 92.5 53 ILE B CA 1
ATOM 1474 C C . ILE B 1 53 ? 7.035 -5.754 -7.633 1 92.5 53 ILE B C 1
ATOM 1476 O O . ILE B 1 53 ? 7.598 -4.656 -7.582 1 92.5 53 ILE B O 1
ATOM 1480 N N . VAL B 1 54 ? 6.926 -6.551 -6.594 1 92.5 54 VAL B N 1
ATOM 1481 C CA . VAL B 1 54 ? 7.602 -6.25 -5.336 1 92.5 54 VAL B CA 1
ATOM 1482 C C . VAL B 1 54 ? 8.555 -7.391 -4.973 1 92.5 54 VAL B C 1
ATOM 1484 O O . VAL B 1 54 ? 8.156 -8.555 -4.977 1 92.5 54 VAL B O 1
ATOM 1487 N N . LYS B 1 55 ? 9.797 -7.059 -4.727 1 89.12 55 LYS B N 1
ATOM 1488 C CA . LYS B 1 55 ? 10.758 -8.031 -4.219 1 89.12 55 LYS B CA 1
ATOM 1489 C C . LYS B 1 55 ? 10.812 -8.008 -2.693 1 89.12 55 LYS B C 1
ATOM 1491 O O . LYS B 1 55 ? 10.961 -6.945 -2.088 1 89.12 55 LYS B O 1
ATOM 1496 N N . ASN B 1 56 ? 10.555 -9.188 -2.119 1 83.38 56 ASN B N 1
ATOM 1497 C CA . ASN B 1 56 ? 10.5 -9.305 -0.667 1 83.38 56 ASN B CA 1
ATOM 1498 C C . ASN B 1 56 ? 11.195 -10.57 -0.18 1 83.38 56 ASN B C 1
ATOM 1500 O O . ASN B 1 56 ? 10.727 -11.68 -0.454 1 83.38 56 ASN B O 1
ATOM 1504 N N . ASN B 1 57 ? 12.242 -10.328 0.568 1 81.25 57 ASN B N 1
ATOM 1505 C CA . ASN B 1 57 ? 12.922 -11.43 1.233 1 81.25 57 ASN B CA 1
ATOM 1506 C C . ASN B 1 57 ? 13.258 -12.555 0.254 1 81.25 57 ASN B C 1
ATOM 1508 O O . ASN B 1 57 ? 12.93 -13.719 0.497 1 81.25 57 ASN B O 1
ATOM 1512 N N . GLY B 1 58 ? 13.844 -12.25 -0.899 1 82.25 58 GLY B N 1
ATOM 1513 C CA . GLY B 1 58 ? 14.305 -13.242 -1.858 1 82.25 58 GLY B CA 1
ATOM 1514 C C . GLY B 1 58 ? 13.203 -13.75 -2.771 1 82.25 58 GLY B C 1
ATOM 1515 O O . GLY B 1 58 ? 13.453 -14.57 -3.656 1 82.25 58 GLY B O 1
ATOM 1516 N N . LYS B 1 59 ? 12.086 -13.344 -2.455 1 90.06 59 LYS B N 1
ATOM 1517 C CA . LYS B 1 59 ? 10.969 -13.68 -3.332 1 90.06 59 LYS B CA 1
ATOM 1518 C C . LYS B 1 59 ? 10.516 -12.469 -4.137 1 90.06 59 LYS B C 1
ATOM 1520 O O . LYS B 1 59 ? 10.742 -11.328 -3.727 1 90.06 59 LYS B O 1
ATOM 1525 N N . THR B 1 60 ? 9.961 -12.828 -5.285 1 93 60 THR B N 1
ATOM 1526 C CA . THR B 1 60 ? 9.328 -11.781 -6.082 1 93 60 THR B CA 1
ATOM 1527 C C . THR B 1 60 ? 7.82 -11.992 -6.145 1 93 60 THR B C 1
ATOM 1529 O O . THR B 1 60 ? 7.352 -13.109 -6.387 1 93 60 THR B O 1
ATOM 1532 N N . GLU B 1 61 ? 7.117 -10.883 -5.844 1 95.5 61 GLU B N 1
ATOM 1533 C CA . GLU B 1 61 ? 5.66 -10.906 -5.852 1 95.5 61 GLU B CA 1
ATOM 1534 C C . GLU B 1 61 ? 5.105 -10.141 -7.051 1 95.5 61 GLU B C 1
ATOM 1536 O O . GLU B 1 61 ? 5.629 -9.086 -7.418 1 95.5 61 GLU B O 1
ATOM 1541 N N . TYR B 1 62 ? 4.082 -10.781 -7.652 1 95.75 62 TYR B N 1
ATOM 1542 C CA . TYR B 1 62 ? 3.668 -10.289 -8.961 1 95.75 62 TYR B CA 1
ATOM 1543 C C . TYR B 1 62 ? 2.201 -9.875 -8.953 1 95.75 62 TYR B C 1
ATOM 1545 O O . TYR B 1 62 ? 1.356 -10.578 -8.391 1 95.75 62 TYR B O 1
ATOM 1553 N N . GLY B 1 63 ? 1.94 -8.688 -9.562 1 94.38 63 GLY B N 1
ATOM 1554 C CA . GLY B 1 63 ? 0.601 -8.305 -9.977 1 94.38 63 GLY B CA 1
ATOM 1555 C C . GLY B 1 63 ? -0.244 -7.754 -8.852 1 94.38 63 GLY B C 1
ATOM 1556 O O . GLY B 1 63 ? 0.281 -7.395 -7.793 1 94.38 63 GLY B O 1
ATOM 1557 N N . LEU B 1 64 ? -1.514 -7.668 -9.141 1 93.12 64 LEU B N 1
ATOM 1558 C CA . LEU B 1 64 ? -2.52 -7.074 -8.266 1 93.12 64 LEU B CA 1
ATOM 1559 C C . LEU B 1 64 ? -2.527 -7.758 -6.902 1 93.12 64 LEU B C 1
ATOM 1561 O O . LEU B 1 64 ? -2.541 -7.086 -5.867 1 93.12 64 LEU B O 1
ATOM 1565 N N . PHE B 1 65 ? -2.381 -9.117 -6.918 1 95.38 65 PHE B N 1
ATOM 1566 C CA . PHE B 1 65 ? -2.529 -9.883 -5.684 1 95.38 65 PHE B CA 1
ATOM 1567 C C . PHE B 1 65 ? -1.165 -10.234 -5.105 1 95.38 65 PHE B C 1
ATOM 1569 O O . PHE B 1 65 ? -1.08 -10.938 -4.09 1 95.38 65 PHE B O 1
ATOM 1576 N N . GLN B 1 66 ? -0.141 -9.742 -5.723 1 96.19 66 GLN B N 1
ATOM 1577 C CA . GLN B 1 66 ? 1.203 -9.953 -5.195 1 96.19 66 GLN B CA 1
ATOM 1578 C C . GLN B 1 66 ? 1.433 -11.422 -4.848 1 96.19 66 GLN B C 1
ATOM 1580 O O . GLN B 1 66 ? 1.694 -11.758 -3.689 1 96.19 66 GLN B O 1
ATOM 1585 N N . ILE B 1 67 ? 1.455 -12.211 -5.871 1 96.88 67 ILE B N 1
ATOM 1586 C CA . ILE B 1 67 ? 1.636 -13.648 -5.75 1 96.88 67 ILE B CA 1
ATOM 1587 C C . ILE B 1 67 ? 3.102 -14.008 -5.984 1 96.88 67 ILE B C 1
ATOM 1589 O O . ILE B 1 67 ? 3.682 -13.633 -7.004 1 96.88 67 ILE B O 1
ATOM 1593 N N . ASN B 1 68 ? 3.676 -14.758 -5.055 1 95.56 68 ASN B N 1
ATOM 1594 C CA . ASN B 1 68 ? 5.129 -14.883 -5.094 1 95.56 68 ASN B CA 1
ATOM 1595 C C . ASN B 1 68 ? 5.562 -16.062 -5.961 1 95.56 68 ASN B C 1
ATOM 1597 O O . ASN B 1 68 ? 4.797 -17.016 -6.16 1 95.56 68 ASN B O 1
ATOM 1601 N N . ASN B 1 69 ? 6.824 -16.047 -6.348 1 96 69 ASN B N 1
ATOM 1602 C CA . ASN B 1 69 ? 7.391 -17 -7.285 1 96 69 ASN B CA 1
ATOM 1603 C C . ASN B 1 69 ? 8.031 -18.188 -6.559 1 96 69 ASN B C 1
ATOM 1605 O O . ASN B 1 69 ? 8.531 -19.109 -7.195 1 96 69 ASN B O 1
ATOM 1609 N N . LYS B 1 70 ? 8.055 -18.234 -5.285 1 93.19 70 LYS B N 1
ATOM 1610 C CA . LYS B 1 70 ? 8.688 -19.344 -4.57 1 93.19 70 LYS B CA 1
ATOM 1611 C C . LYS B 1 70 ? 7.711 -20.5 -4.379 1 93.19 70 LYS B C 1
ATOM 1613 O O . LYS B 1 70 ? 8.117 -21.672 -4.387 1 93.19 70 LYS B O 1
ATOM 1618 N N . MET B 1 71 ? 6.402 -20.125 -4.277 1 94.81 71 MET B N 1
ATOM 1619 C CA . MET B 1 71 ? 5.445 -21.156 -3.922 1 94.81 71 MET B CA 1
ATOM 1620 C C . MET B 1 71 ? 4.32 -21.234 -4.949 1 94.81 71 MET B C 1
ATOM 1622 O O . MET B 1 71 ? 3.822 -22.328 -5.25 1 94.81 71 MET B O 1
ATOM 1626 N N . TRP B 1 72 ? 3.996 -20.234 -5.578 1 97.19 72 TRP B N 1
ATOM 1627 C CA . TRP B 1 72 ? 2.66 -20.188 -6.164 1 97.19 72 TRP B CA 1
ATOM 1628 C C . TRP B 1 72 ? 2.732 -20.125 -7.688 1 97.19 72 TRP B C 1
ATOM 1630 O O . TRP B 1 72 ? 1.848 -20.625 -8.383 1 97.19 72 TRP B O 1
ATOM 1640 N N . CYS B 1 73 ? 3.744 -19.547 -8.234 1 97.25 73 CYS B N 1
ATOM 1641 C CA . CYS B 1 73 ? 3.941 -19.422 -9.672 1 97.25 73 CYS B CA 1
ATOM 1642 C C . CYS B 1 73 ? 5.41 -19.578 -10.039 1 97.25 73 CYS B C 1
ATOM 1644 O O . CYS B 1 73 ? 6.273 -19.641 -9.164 1 97.25 73 CYS B O 1
ATOM 1646 N N . ARG B 1 74 ? 5.672 -19.719 -11.344 1 94.94 74 ARG B N 1
ATOM 1647 C CA . ARG B 1 74 ? 7.043 -19.906 -11.812 1 94.94 74 ARG B CA 1
ATOM 1648 C C . ARG B 1 74 ? 7.469 -18.766 -12.727 1 94.94 74 ARG B C 1
ATOM 1650 O O . ARG B 1 74 ? 6.699 -18.328 -13.594 1 94.94 74 ARG B O 1
ATOM 1657 N N . ASP B 1 75 ? 8.555 -18.203 -12.359 1 91.88 75 ASP B N 1
ATOM 1658 C CA . ASP B 1 75 ? 9.133 -17.203 -13.258 1 91.88 75 ASP B CA 1
ATOM 1659 C C . ASP B 1 75 ? 10.43 -17.719 -13.883 1 91.88 75 ASP B C 1
ATOM 1661 O O . ASP B 1 75 ? 10.75 -18.906 -13.766 1 91.88 75 ASP B O 1
ATOM 1665 N N . ASN B 1 76 ? 10.914 -16.922 -14.766 1 81.12 76 ASN B N 1
ATOM 1666 C CA . ASN B 1 76 ? 12.094 -17.359 -15.508 1 81.12 76 ASN B CA 1
ATOM 1667 C C . ASN B 1 76 ? 13.344 -17.344 -14.633 1 81.12 76 ASN B C 1
ATOM 1669 O O . ASN B 1 76 ? 14.453 -17.594 -15.125 1 81.12 76 ASN B O 1
ATOM 1673 N N . GLN B 1 77 ? 13.023 -17.094 -13.445 1 69.31 77 GLN B N 1
ATOM 1674 C CA . GLN B 1 77 ? 14.188 -17.109 -12.562 1 69.31 77 GLN B CA 1
ATOM 1675 C C . GLN B 1 77 ? 14.508 -18.516 -12.078 1 69.31 77 GLN B C 1
ATOM 1677 O O . GLN B 1 77 ? 13.664 -19.422 -12.18 1 69.31 77 GLN B O 1
ATOM 1682 N N . ILE B 1 78 ? 15.742 -18.75 -11.812 1 59.94 78 ILE B N 1
ATOM 1683 C CA . ILE B 1 78 ? 16.391 -20.031 -11.609 1 59.94 78 ILE B CA 1
ATOM 1684 C C . ILE B 1 78 ? 15.852 -20.703 -10.352 1 59.94 78 ILE B C 1
ATOM 1686 O O . ILE B 1 78 ? 15.898 -21.922 -10.211 1 59.94 78 ILE B O 1
ATOM 1690 N N . LEU B 1 79 ? 15.203 -19.969 -9.586 1 65.06 79 LEU B N 1
ATOM 1691 C CA . LEU B 1 79 ? 14.922 -20.625 -8.312 1 65.06 79 LEU B CA 1
ATOM 1692 C C . LEU B 1 79 ? 13.719 -21.562 -8.438 1 65.06 79 LEU B C 1
ATOM 1694 O O . LEU B 1 79 ? 12.781 -21.266 -9.188 1 65.06 79 LEU B O 1
ATOM 1698 N N . PRO B 1 80 ? 13.93 -22.719 -7.914 1 81 80 PRO B N 1
ATOM 1699 C CA . PRO B 1 80 ? 12.836 -23.703 -7.898 1 81 80 PRO B CA 1
ATOM 1700 C C . PRO B 1 80 ? 11.57 -23.156 -7.242 1 81 80 PRO B C 1
ATOM 1702 O O . PRO B 1 80 ? 11.648 -22.391 -6.273 1 81 80 PRO B O 1
ATOM 1705 N N . SER B 1 81 ? 10.445 -23.312 -7.898 1 87.88 81 SER B N 1
ATOM 1706 C CA . SER B 1 81 ? 9.125 -22.953 -7.383 1 87.88 81 SER B CA 1
ATOM 1707 C C . SER B 1 81 ? 8.211 -24.172 -7.32 1 87.88 81 SER B C 1
ATOM 1709 O O . SER B 1 81 ? 8.234 -25.016 -8.219 1 87.88 81 SER B O 1
ATOM 1711 N N . ARG B 1 82 ? 7.453 -24.359 -6.23 1 92.12 82 ARG B N 1
ATOM 1712 C CA . ARG B 1 82 ? 6.43 -25.391 -6.18 1 92.12 82 ARG B CA 1
ATOM 1713 C C . ARG B 1 82 ? 5.336 -25.125 -7.211 1 92.12 82 ARG B C 1
ATOM 1715 O O . ARG B 1 82 ? 4.668 -26.062 -7.664 1 92.12 82 ARG B O 1
ATOM 1722 N N . ASN B 1 83 ? 5.133 -23.938 -7.598 1 96.31 83 ASN B N 1
ATOM 1723 C CA . ASN B 1 83 ? 4.18 -23.516 -8.625 1 96.31 83 ASN B CA 1
ATOM 1724 C C . ASN B 1 83 ? 2.807 -24.141 -8.398 1 96.31 83 ASN B C 1
ATOM 1726 O O . ASN B 1 83 ? 2.244 -24.766 -9.305 1 96.31 83 ASN B O 1
ATOM 1730 N N . ILE B 1 84 ? 2.252 -23.938 -7.223 1 97.25 84 ILE B N 1
ATOM 1731 C CA . ILE B 1 84 ? 0.994 -24.547 -6.809 1 97.25 84 ILE B CA 1
ATOM 1732 C C . ILE B 1 84 ? -0.125 -24.125 -7.754 1 97.25 84 ILE B C 1
ATOM 1734 O O . ILE B 1 84 ? -1.043 -24.891 -8.031 1 97.25 84 ILE B O 1
ATOM 1738 N N . CYS B 1 85 ? -0.036 -23 -8.312 1 97.69 85 CYS B N 1
ATOM 1739 C CA . CYS B 1 85 ? -1.077 -22.516 -9.211 1 97.69 85 CYS B CA 1
ATOM 1740 C C . CYS B 1 85 ? -0.85 -23.016 -10.633 1 97.69 85 CYS B C 1
ATOM 1742 O O . CYS B 1 85 ? -1.727 -22.891 -11.492 1 97.69 85 CYS B O 1
ATOM 1744 N N . GLY B 1 86 ? 0.337 -23.531 -10.977 1 96.31 86 GLY B N 1
ATOM 1745 C CA . GLY B 1 86 ? 0.623 -24.078 -12.289 1 96.31 86 GLY B CA 1
ATOM 1746 C C . GLY B 1 86 ? 0.614 -23.031 -13.391 1 96.31 86 GLY B C 1
ATOM 1747 O O . GLY B 1 86 ? 0.062 -23.266 -14.469 1 96.31 86 GLY B O 1
ATOM 1748 N N . ILE B 1 87 ? 1.229 -21.984 -13.078 1 97 87 ILE B N 1
ATOM 1749 C CA . ILE B 1 87 ? 1.135 -20.859 -14.016 1 97 87 ILE B CA 1
ATOM 1750 C C . ILE B 1 87 ? 2.436 -20.062 -14 1 97 87 ILE B C 1
ATOM 1752 O O . ILE B 1 87 ? 3.184 -20.109 -13.016 1 97 87 ILE B O 1
ATOM 1756 N N . SER B 1 88 ? 2.721 -19.359 -15.148 1 96.5 88 SER B N 1
ATOM 1757 C CA . SER B 1 88 ? 3.832 -18.406 -15.164 1 96.5 88 SER B CA 1
ATOM 1758 C C . SER B 1 88 ? 3.488 -17.141 -14.406 1 96.5 88 SER B C 1
ATOM 1760 O O . SER B 1 88 ? 2.393 -16.594 -14.555 1 96.5 88 SER B O 1
ATOM 1762 N N . CYS B 1 89 ? 4.445 -16.625 -13.609 1 97.12 89 CYS B N 1
ATOM 1763 C CA . CYS B 1 89 ? 4.203 -15.414 -12.82 1 97.12 89 CYS B CA 1
ATOM 1764 C C . CYS B 1 89 ? 3.877 -14.227 -13.719 1 97.12 89 CYS B C 1
ATOM 1766 O O . CYS B 1 89 ? 3.145 -13.32 -13.32 1 97.12 89 CYS B O 1
ATOM 1768 N N . ASN B 1 90 ? 4.402 -14.219 -14.984 1 96 90 ASN B N 1
ATOM 1769 C CA . ASN B 1 90 ? 4.16 -13.133 -15.93 1 96 90 ASN B CA 1
ATOM 1770 C C . ASN B 1 90 ? 2.674 -12.984 -16.25 1 96 90 ASN B C 1
ATOM 1772 O O . ASN B 1 90 ? 2.227 -11.922 -16.672 1 96 90 ASN B O 1
ATOM 1776 N N . LYS B 1 91 ? 1.949 -13.977 -16.094 1 96.88 91 LYS B N 1
ATOM 1777 C CA . LYS B 1 91 ? 0.52 -13.938 -16.375 1 96.88 91 LYS B CA 1
ATOM 1778 C C . LYS B 1 91 ? -0.229 -13.086 -15.359 1 96.88 91 LYS B C 1
ATOM 1780 O O . LYS B 1 91 ? -1.38 -12.703 -15.586 1 96.88 91 LYS B O 1
ATOM 1785 N N . PHE B 1 92 ? 0.391 -12.766 -14.25 1 96.81 92 PHE B N 1
ATOM 1786 C CA . PHE B 1 92 ? -0.225 -11.914 -13.234 1 96.81 92 PHE B CA 1
ATOM 1787 C C . PHE B 1 92 ? 0.01 -10.438 -13.555 1 96.81 92 PHE B C 1
ATOM 1789 O O . PHE B 1 92 ? -0.501 -9.562 -12.852 1 96.81 92 PHE B O 1
ATOM 1796 N N . LEU B 1 93 ? 0.72 -10.133 -14.68 1 95.19 93 LEU B N 1
ATOM 1797 C CA . LEU B 1 93 ? 1.121 -8.758 -14.953 1 95.19 93 LEU B CA 1
ATOM 1798 C C . LEU B 1 93 ? 0.299 -8.172 -16.094 1 95.19 93 LEU B C 1
ATOM 1800 O O . LEU B 1 93 ? 0.604 -7.086 -16.594 1 95.19 93 LEU B O 1
ATOM 1804 N N . ASP B 1 94 ? -0.693 -8.844 -16.5 1 91.38 94 ASP B N 1
ATOM 1805 C CA . ASP B 1 94 ? -1.57 -8.312 -17.547 1 91.38 94 ASP B CA 1
ATOM 1806 C C . ASP B 1 94 ? -2.943 -7.961 -16.969 1 91.38 94 ASP B C 1
ATOM 1808 O O . ASP B 1 94 ? -3.186 -8.125 -15.773 1 91.38 94 ASP B O 1
ATOM 1812 N N . ASP B 1 95 ? -3.83 -7.516 -17.828 1 86.94 95 ASP B N 1
ATOM 1813 C CA . ASP B 1 95 ? -5.102 -6.98 -17.344 1 86.94 95 ASP B CA 1
ATOM 1814 C C . ASP B 1 95 ? -6.172 -8.07 -17.297 1 86.94 95 ASP B C 1
ATOM 1816 O O . ASP B 1 95 ? -7.305 -7.816 -16.891 1 86.94 95 ASP B O 1
ATOM 1820 N N . ASP B 1 96 ? -5.777 -9.242 -17.75 1 89.56 96 ASP B N 1
ATOM 1821 C CA . ASP B 1 96 ? -6.676 -10.375 -17.547 1 89.56 96 ASP B CA 1
ATOM 1822 C C . ASP B 1 96 ? -6.531 -10.938 -16.125 1 89.56 96 ASP B C 1
ATOM 1824 O O . ASP B 1 96 ? -5.551 -11.625 -15.828 1 89.56 96 ASP B O 1
ATOM 1828 N N . LEU B 1 97 ? -7.539 -10.703 -15.297 1 91.75 97 LEU B N 1
ATOM 1829 C CA . LEU B 1 97 ? -7.434 -11.016 -13.875 1 91.75 97 LEU B CA 1
ATOM 1830 C C . LEU B 1 97 ? -8 -12.398 -13.586 1 91.75 97 LEU B C 1
ATOM 1832 O O . LEU B 1 97 ? -7.984 -12.844 -12.438 1 91.75 97 LEU B O 1
ATOM 1836 N N . THR B 1 98 ? -8.43 -13.086 -14.57 1 91.69 98 THR B N 1
ATOM 1837 C CA . THR B 1 98 ? -9.07 -14.375 -14.344 1 91.69 98 THR B CA 1
ATOM 1838 C C . THR B 1 98 ? -8.109 -15.328 -13.633 1 91.69 98 THR B C 1
ATOM 1840 O O . THR B 1 98 ? -8.461 -15.906 -12.602 1 91.69 98 THR B O 1
ATOM 1843 N N . ASP B 1 99 ? -6.98 -15.523 -14.156 1 94.56 99 ASP B N 1
ATOM 1844 C CA . ASP B 1 99 ? -6 -16.406 -13.539 1 94.56 99 ASP B CA 1
ATOM 1845 C C . ASP B 1 99 ? -5.512 -15.852 -12.211 1 94.56 99 ASP B C 1
ATOM 1847 O O . ASP B 1 99 ? -5.23 -16.609 -11.273 1 94.56 99 ASP B O 1
ATOM 1851 N N . ASP B 1 100 ? -5.391 -14.5 -12.062 1 94.38 100 ASP B N 1
ATOM 1852 C CA . ASP B 1 100 ? -5.008 -13.859 -10.805 1 94.38 100 ASP B CA 1
ATOM 1853 C C . ASP B 1 100 ? -5.969 -14.234 -9.68 1 94.38 100 ASP B C 1
ATOM 1855 O O . ASP B 1 100 ? -5.543 -14.672 -8.609 1 94.38 100 ASP B O 1
ATOM 1859 N N . VAL B 1 101 ? -7.207 -14.07 -10 1 91.75 101 VAL B N 1
ATOM 1860 C CA . VAL B 1 101 ? -8.258 -14.32 -9.016 1 91.75 101 VAL B CA 1
ATOM 1861 C C . VAL B 1 101 ? -8.273 -15.797 -8.641 1 91.75 101 VAL B C 1
ATOM 1863 O O . VAL B 1 101 ? -8.406 -16.141 -7.461 1 91.75 101 VAL B O 1
ATOM 1866 N N . MET B 1 102 ? -8.125 -16.688 -9.578 1 93.5 102 MET B N 1
ATOM 1867 C CA . MET B 1 102 ? -8.117 -18.125 -9.32 1 93.5 102 MET B CA 1
ATOM 1868 C C . MET B 1 102 ? -6.98 -18.5 -8.375 1 93.5 102 MET B C 1
ATOM 1870 O O . MET B 1 102 ? -7.18 -19.266 -7.426 1 93.5 102 MET B O 1
ATOM 1874 N N . CYS B 1 103 ? -5.812 -18 -8.586 1 96.5 103 CYS B N 1
ATOM 1875 C CA . CYS B 1 103 ? -4.672 -18.312 -7.73 1 96.5 103 CYS B CA 1
ATOM 1876 C C . CYS B 1 103 ? -4.824 -17.656 -6.363 1 96.5 103 CYS B C 1
ATOM 1878 O O . CYS B 1 103 ? -4.5 -18.266 -5.34 1 96.5 103 CYS B O 1
ATOM 1880 N N . ALA B 1 104 ? -5.289 -16.406 -6.34 1 94.62 104 ALA B N 1
ATOM 1881 C CA . ALA B 1 104 ? -5.52 -15.719 -5.074 1 94.62 104 ALA B CA 1
ATOM 1882 C C . ALA B 1 104 ? -6.492 -16.5 -4.195 1 94.62 104 ALA B C 1
ATOM 1884 O O . ALA B 1 104 ? -6.324 -16.562 -2.975 1 94.62 104 ALA B O 1
ATOM 1885 N N . LYS B 1 105 ? -7.457 -17.062 -4.832 1 92.31 105 LYS B N 1
ATOM 1886 C CA . LYS B 1 105 ? -8.414 -17.875 -4.082 1 92.31 105 LYS B CA 1
ATOM 1887 C C . LYS B 1 105 ? -7.734 -19.078 -3.455 1 92.31 105 LYS B C 1
ATOM 1889 O O . LYS B 1 105 ? -8.023 -19.438 -2.312 1 92.31 105 LYS B O 1
ATOM 1894 N N . LYS B 1 106 ? -6.898 -19.734 -4.105 1 94.44 106 LYS B N 1
ATOM 1895 C CA . LYS B 1 106 ? -6.141 -20.844 -3.557 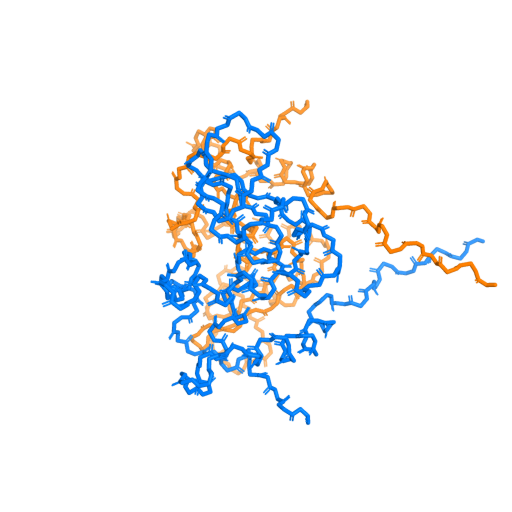1 94.44 106 LYS B CA 1
ATOM 1896 C C . LYS B 1 106 ? -5.316 -20.422 -2.348 1 94.44 106 LYS B C 1
ATOM 1898 O O . LYS B 1 106 ? -5.258 -21.125 -1.342 1 94.44 106 LYS B O 1
ATOM 1903 N N . ILE B 1 107 ? -4.695 -19.281 -2.457 1 95.75 107 ILE B N 1
ATOM 1904 C CA . ILE B 1 107 ? -3.887 -18.75 -1.369 1 95.75 107 ILE B CA 1
ATOM 1905 C C . ILE B 1 107 ? -4.77 -18.469 -0.155 1 95.75 107 ILE B C 1
ATOM 1907 O O . ILE B 1 107 ? -4.438 -18.859 0.966 1 95.75 107 ILE B O 1
ATOM 1911 N N . LEU B 1 108 ? -5.883 -17.812 -0.485 1 93.12 108 LEU B N 1
ATOM 1912 C CA . LEU B 1 108 ? -6.805 -17.5 0.601 1 93.12 108 LEU B CA 1
ATOM 1913 C C . LEU B 1 108 ? -7.258 -18.781 1.312 1 93.12 108 LEU B C 1
ATOM 1915 O O . LEU B 1 108 ? -7.309 -18.828 2.543 1 93.12 108 LEU B O 1
ATOM 1919 N N . ASP B 1 109 ? -7.523 -19.828 0.592 1 92.06 109 ASP B N 1
ATOM 1920 C CA . ASP B 1 109 ? -8.016 -21.094 1.14 1 92.06 109 ASP B CA 1
ATOM 1921 C C . ASP B 1 109 ? -6.922 -21.797 1.939 1 92.06 109 ASP B C 1
ATOM 1923 O O . ASP B 1 109 ? -7.203 -22.406 2.973 1 92.06 109 ASP B O 1
ATOM 1927 N N . SER B 1 110 ? -5.793 -21.688 1.495 1 94 110 SER B N 1
ATOM 1928 C CA . SER B 1 110 ? -4.695 -22.453 2.088 1 94 110 SER B CA 1
ATOM 1929 C C . SER B 1 110 ? -4.043 -21.672 3.23 1 94 110 SER B C 1
ATOM 1931 O O . SER B 1 110 ? -3.758 -22.25 4.285 1 94 110 SER B O 1
ATOM 1933 N N . GLU B 1 111 ? -3.736 -20.344 3.053 1 94.81 111 GLU B N 1
ATOM 1934 C CA . GLU B 1 111 ? -2.934 -19.562 3.982 1 94.81 111 GLU B CA 1
ATOM 1935 C C . GLU B 1 111 ? -3.803 -18.578 4.773 1 94.81 111 GLU B C 1
ATOM 1937 O O . GLU B 1 111 ? -3.422 -18.141 5.859 1 94.81 111 GLU B O 1
ATOM 1942 N N . GLY B 1 112 ? -4.949 -18.25 4.199 1 92.25 112 GLY B N 1
ATOM 1943 C CA . GLY B 1 112 ? -5.77 -17.203 4.797 1 92.25 112 GLY B CA 1
ATOM 1944 C C . GLY B 1 112 ? -5.32 -15.805 4.422 1 92.25 112 GLY B C 1
ATOM 1945 O O . GLY B 1 112 ? -4.32 -15.633 3.727 1 92.25 112 GLY B O 1
ATOM 1946 N N . ILE B 1 113 ? -6.02 -14.742 4.867 1 92.88 113 ILE B N 1
ATOM 1947 C CA . ILE B 1 113 ? -5.844 -13.359 4.441 1 92.88 113 ILE B CA 1
ATOM 1948 C C . ILE B 1 113 ? -4.527 -12.82 4.996 1 92.88 113 ILE B C 1
ATOM 1950 O O . ILE B 1 113 ? -3.984 -11.844 4.473 1 92.88 113 ILE B O 1
ATOM 1954 N N . ASP B 1 114 ? -4.062 -13.453 6.02 1 93.81 114 ASP B N 1
ATOM 1955 C CA . ASP B 1 114 ? -2.844 -12.961 6.656 1 93.81 114 ASP B CA 1
ATOM 1956 C C . ASP B 1 114 ? -1.611 -13.328 5.832 1 93.81 114 ASP B C 1
ATOM 1958 O O . ASP B 1 114 ? -0.493 -12.93 6.168 1 93.81 114 ASP B O 1
ATOM 1962 N N . TYR B 1 115 ? -1.856 -14.125 4.719 1 94.06 115 TYR B N 1
ATOM 1963 C CA . TYR B 1 115 ? -0.8 -14.258 3.723 1 94.06 115 TYR B CA 1
ATOM 1964 C C . TYR B 1 115 ? -0.284 -12.891 3.291 1 94.06 115 TYR B C 1
ATOM 1966 O O . TYR B 1 115 ? 0.917 -12.719 3.072 1 94.06 115 TYR B O 1
ATOM 1974 N N . TRP B 1 116 ? -1.182 -12 3.1 1 95.38 116 TRP B N 1
ATOM 1975 C CA . TRP B 1 116 ? -0.813 -10.625 2.764 1 95.38 116 TRP B CA 1
ATOM 1976 C C . TRP B 1 116 ? -0.466 -9.836 4.02 1 95.38 116 TRP B C 1
ATOM 1978 O O . TRP B 1 116 ? -1.348 -9.508 4.816 1 95.38 116 TRP B O 1
ATOM 1988 N N . LEU B 1 117 ? 0.688 -9.352 4.086 1 94.81 117 LEU B N 1
ATOM 1989 C CA . LEU B 1 117 ? 1.228 -8.766 5.309 1 94.81 117 LEU B CA 1
ATOM 1990 C C . LEU B 1 117 ? 0.558 -7.43 5.613 1 94.81 117 LEU B C 1
ATOM 1992 O O . LEU B 1 117 ? 0.613 -6.945 6.746 1 94.81 117 LEU B O 1
ATOM 1996 N N . ALA B 1 118 ? -0.024 -6.828 4.605 1 95.38 118 ALA B N 1
ATOM 1997 C CA . ALA B 1 118 ? -0.684 -5.539 4.797 1 95.38 118 ALA B CA 1
ATOM 1998 C C . ALA B 1 118 ? -1.954 -5.688 5.629 1 95.38 118 ALA B C 1
ATOM 2000 O O . ALA B 1 118 ? -2.43 -4.723 6.227 1 95.38 118 ALA B O 1
ATOM 2001 N N . HIS B 1 119 ? -2.496 -6.887 5.695 1 94.31 119 HIS B N 1
ATOM 2002 C CA . HIS B 1 119 ? -3.832 -7.082 6.246 1 94.31 119 HIS B CA 1
ATOM 2003 C C . HIS B 1 119 ? -3.887 -6.691 7.719 1 94.31 119 HIS B C 1
ATOM 2005 O O . HIS B 1 119 ? -4.578 -5.738 8.086 1 94.31 119 HIS B O 1
ATOM 2011 N N . LYS B 1 120 ? -3.162 -7.238 8.539 1 93.94 120 LYS B N 1
ATOM 2012 C CA . LYS B 1 120 ? -3.32 -7.082 9.984 1 93.94 120 LYS B CA 1
ATOM 2013 C C . LYS B 1 120 ? -3.057 -5.645 10.414 1 93.94 120 LYS B C 1
ATOM 2015 O O . LYS B 1 120 ? -3.879 -5.035 11.102 1 93.94 120 LYS B O 1
ATOM 2020 N N . PRO B 1 121 ? -2.049 -5.086 9.969 1 93.31 121 PRO B N 1
ATOM 2021 C CA . PRO B 1 121 ? -1.778 -3.746 10.5 1 93.31 121 PRO B CA 1
ATOM 2022 C C . PRO B 1 121 ? -2.621 -2.664 9.828 1 93.31 121 PRO B C 1
ATOM 2024 O O . PRO B 1 121 ? -2.9 -1.628 10.438 1 93.31 121 PRO B O 1
ATOM 2027 N N . LEU B 1 122 ? -3.084 -2.92 8.641 1 93.94 122 LEU B N 1
ATOM 2028 C CA . LEU B 1 122 ? -3.654 -1.799 7.902 1 93.94 122 LEU B CA 1
ATOM 2029 C C . LEU B 1 122 ? -5.129 -2.043 7.594 1 93.94 122 LEU B C 1
ATOM 2031 O O . LEU B 1 122 ? -5.863 -1.108 7.27 1 93.94 122 LEU B O 1
ATOM 2035 N N . CYS B 1 123 ? -5.617 -3.264 7.742 1 92.81 123 CYS B N 1
ATOM 2036 C CA . CYS B 1 123 ? -6.934 -3.562 7.188 1 92.81 123 CYS B CA 1
ATOM 2037 C C . CYS B 1 123 ? -7.73 -4.457 8.125 1 92.81 123 CYS B C 1
ATOM 2039 O O . CYS B 1 123 ? -8.578 -5.238 7.684 1 92.81 123 CYS B O 1
ATOM 2041 N N . SER B 1 124 ? -7.496 -4.492 9.398 1 86.62 124 SER B N 1
ATOM 2042 C CA . SER B 1 124 ? -8.18 -5.406 10.305 1 86.62 124 SER B CA 1
ATOM 2043 C C . SER B 1 124 ? -9.398 -4.738 10.938 1 86.62 124 SER B C 1
ATOM 2045 O O . SER B 1 124 ? -10.289 -5.422 11.453 1 86.62 124 SER B O 1
ATOM 2047 N N . GLU B 1 125 ? -9.469 -3.387 10.922 1 82.38 125 GLU B N 1
ATOM 2048 C CA . GLU B 1 125 ? -10.602 -2.717 11.562 1 82.38 125 GLU B CA 1
ATOM 2049 C C . GLU B 1 125 ? -10.977 -1.442 10.812 1 82.38 125 GLU B C 1
ATOM 2051 O O . GLU B 1 125 ? -10.195 -0.934 10.008 1 82.38 125 GLU B O 1
ATOM 2056 N N . LYS B 1 126 ? -12.352 -1.044 10.992 1 77.62 126 LYS B N 1
ATOM 2057 C CA . LYS B 1 126 ? -12.891 0.234 10.531 1 77.62 126 LYS B CA 1
ATOM 2058 C C . LYS B 1 126 ? -12.75 0.384 9.023 1 77.62 126 LYS B C 1
ATOM 2060 O O . LYS B 1 126 ? -12.211 1.385 8.539 1 77.62 126 LYS B O 1
ATOM 2065 N N . LEU B 1 127 ? -13.258 -0.513 8.328 1 79.44 127 LEU B N 1
ATOM 2066 C CA . LEU B 1 127 ? -13.109 -0.667 6.887 1 79.44 127 LEU B CA 1
ATOM 2067 C C . LEU B 1 127 ? -14.305 -0.058 6.152 1 79.44 127 LEU B C 1
ATOM 2069 O O . LEU B 1 127 ? -14.633 -0.481 5.043 1 79.44 127 LEU B O 1
ATOM 2073 N N . GLU B 1 128 ? -14.922 0.924 6.762 1 78.06 128 GLU B N 1
ATOM 2074 C CA . GLU B 1 128 ? -16.141 1.489 6.191 1 78.06 128 GLU B CA 1
ATOM 2075 C C . GLU B 1 128 ? -15.875 2.109 4.82 1 78.06 128 GLU B C 1
ATOM 2077 O O . GLU B 1 128 ? -16.75 2.107 3.949 1 78.06 128 GLU B O 1
ATOM 2082 N N . GLN B 1 129 ? -14.719 2.631 4.598 1 83.31 129 GLN B N 1
ATOM 2083 C CA . GLN B 1 129 ? -14.414 3.303 3.338 1 83.31 129 GLN B CA 1
ATOM 2084 C C . GLN B 1 129 ? -14.289 2.301 2.195 1 83.31 129 GLN B C 1
ATOM 2086 O O . GLN B 1 129 ? -14.398 2.668 1.024 1 83.31 129 GLN B O 1
ATOM 2091 N N . TRP B 1 130 ? -14.078 1.093 2.607 1 79.25 130 TRP B N 1
ATOM 2092 C CA . TRP B 1 130 ? -13.797 0.08 1.595 1 79.25 130 TRP B CA 1
ATOM 2093 C C . TRP B 1 130 ? -15.062 -0.7 1.244 1 79.25 130 TRP B C 1
ATOM 2095 O O . TRP B 1 130 ? -15 -1.723 0.558 1 79.25 130 TRP B O 1
ATOM 2105 N N . LEU B 1 131 ? -16.188 -0.2 1.802 1 69.56 131 LEU B N 1
ATOM 2106 C CA . LEU B 1 131 ? -17.453 -0.865 1.573 1 69.56 131 LEU B CA 1
ATOM 2107 C C . LEU B 1 131 ? -17.797 -0.907 0.086 1 69.56 131 LEU B C 1
ATOM 2109 O O . LEU B 1 131 ? -17.625 0.092 -0.619 1 69.56 131 LEU B O 1
ATOM 2113 N N . CYS B 1 132 ? -17.844 -2.107 -0.478 1 60.72 132 CYS B N 1
ATOM 2114 C CA . CYS B 1 132 ? -18.359 -2.336 -1.824 1 60.72 132 CYS B CA 1
ATOM 2115 C C . CYS B 1 132 ? -19.875 -2.135 -1.874 1 60.72 132 CYS B C 1
ATOM 2117 O O . CYS B 1 132 ? -20.609 -2.797 -1.147 1 60.72 132 CYS B O 1
ATOM 2119 N N . GLU B 1 133 ? -20.281 -0.899 -2.029 1 51.66 133 GLU B N 1
ATOM 2120 C CA . GLU B 1 133 ? -21.719 -0.779 -2.156 1 51.66 133 GLU B CA 1
ATOM 2121 C C . GLU B 1 133 ? -22.25 -1.645 -3.297 1 51.66 133 GLU B C 1
ATOM 2123 O O . GLU B 1 133 ? -21.672 -1.667 -4.387 1 51.66 133 GLU B O 1
ATOM 2128 N N . GLU B 1 134 ? -22.594 -2.836 -3.076 1 43.97 134 GLU B N 1
ATOM 2129 C CA . GLU B 1 134 ? -23.391 -3.557 -4.059 1 43.97 134 GLU B CA 1
ATOM 2130 C C . GLU B 1 134 ? -24.328 -2.613 -4.805 1 43.97 134 GLU B C 1
ATOM 2132 O O . GLU B 1 134 ? -25.078 -1.858 -4.184 1 43.97 134 GLU B O 1
ATOM 2137 N N . LEU B 1 135 ? -23.766 -1.874 -5.887 1 34.5 135 LEU B N 1
ATOM 2138 C CA . LEU B 1 135 ? -24.906 -1.354 -6.637 1 34.5 135 LEU B CA 1
ATOM 2139 C C . LEU B 1 135 ? -25.906 -2.467 -6.957 1 34.5 135 LEU B C 1
ATOM 2141 O O . LEU B 1 135 ? -25.5 -3.607 -7.203 1 34.5 135 LEU B O 1
#

Solvent-accessible surface area (backbone atoms only — not comparable to full-atom values): 15113 Å² total; per-residue (Å²): 136,84,74,77,72,87,70,66,76,58,66,65,60,65,35,50,60,53,46,39,59,65,53,61,70,56,62,82,82,51,58,78,69,48,52,21,29,47,51,43,21,32,36,36,66,27,42,71,26,38,65,33,72,47,62,50,80,94,31,45,21,30,6,37,79,48,50,36,32,53,50,38,12,36,54,96,55,86,63,75,40,71,21,72,60,70,42,56,41,71,58,31,47,45,89,60,51,66,67,44,52,54,43,50,43,53,43,41,73,74,63,32,69,69,68,44,65,42,19,68,75,70,25,70,64,61,49,68,82,44,56,54,71,78,123,134,84,75,77,71,89,71,63,76,57,66,63,60,67,36,47,59,52,45,39,58,65,52,58,70,57,59,82,82,52,57,77,70,48,51,22,28,47,50,45,22,32,36,36,66,27,42,70,27,38,66,32,71,47,63,50,80,94,30,46,20,30,6,37,78,49,50,36,31,54,50,39,12,35,54,95,56,85,64,78,40,70,22,72,60,70,42,55,41,71,58,29,46,46,90,60,52,66,65,44,53,56,44,50,43,53,44,41,73,72,64,32,69,69,66,44,64,42,18,68,73,71,26,70,63,62,48,69,80,45,56,54,70,77,126

pLDDT: mean 77.39, std 22.72, range [18.2, 97.75]

Foldseek 3Di:
DDPPDPCPDDVVVVCLVVLLVLQVPADPPDPLLVSLLLSFLLCVQAVQAQAGWDDDPNWIFHGSLGHTCAEAAPEPDPHDYVNVLVYHRVVSRDPPCPSVSVSSNVCCVPPNPVVRVCRPPPRPDDSVVSRNPPD/DDPPDPCPDDPVVVCLVVLLVLQVPADPPDDLLVSLLLSFLLCVQAVQAQAGWDDDPNWIFHGSLGHTCQEAAPEPDPHDYVNVLVYHSVVSRDPPCPSVSVSSNVCCVPPNPVVRVCRPPPRPDDSVVSRSPPD

Sequence (270 aa):
PSVAAPGSPLRSARWSGFRCHHWTASSSRSGPKRKEEGICTIFHSSGYDTQTIVKNNGKTEYGLFQINNKMWCRDNQILPSRNICGISCNKFLDDDLTDDVMCAKKILDSEGIDYWLAHKPLCSEKLEQWLCEELPSVAAPGSPLRSARWSGFRCHHWTASSSRSGPKRKEEGICTIFHSSGYDTQTIVKNNGKTEYGLFQINNKMWCRDNQILPSRNICGISCNKFLDDDLTDDVMCAKKILDSEGIDYWLAHKPLCSEKLEQWLCEEL